Protein 3O12 (pdb70)

Secondary structure (DSSP, 8-state):
--GGG-EEES--SEEEEETTEEEEEPPSS--EEESTTT--EEE-S-EEEEE--SSEEEEEEEEE---STT-EEE--EEETTEEEEEEEE-BTTB--EEEEEESEEEEEE----S-TTSEEEEEEEETTEEEEEEESSSS---EEEEEE----S--EE---B-SSS---EEEEEEEEEEPPP-

Organism: Saccharomyces cerevisiae (strain ATCC 204508 / S288c) (NCBI:txid559292)

Sequence (182 aa):
TELSQQGTWLNKPKKSSVFQEAGKVVTLEETDEKTDFWRETFYGFTRDSGHFLGVETGSAFTAQVRVQGSYESLYDQAGIVRIDDGHWLKAGIEISDGHALSSVLTNGKSDWSSTAVYGGNARDFWLRVVTVEKGVLRIQVSSDKKTWPLVRLLAPFPTSDHYLVGPACTPERRGGLKKVTFSEWSSLTAPLG

Radius of gyration: 14.85 Å; Cα contacts (8 Å, |Δi|>4): 527; chains: 1; bounding box: 39×35×43 Å

Structure (mmCIF, N/CA/C/O backbone):
data_3O12
#
_entry.id   3O12
#
_cell.length_a   112.665
_cell.length_b   112.665
_cell.length_c   92.710
_cell.angle_alpha   90.00
_cell.angle_beta   90.00
_cell.angle_gamma   120.00
#
_symmetry.space_group_name_H-M   'H 3 2'
#
loop_
_entity.id
_entity.type
_entity.pdbx_description
1 polymer 'Uncharacterized protein YJL217W'
2 non-polymer 'SULFATE ION'
3 non-polymer 1,2-ETHANEDIOL
4 water water
#
loop_
_atom_site.group_PDB
_atom_site.id
_atom_site.type_symbol
_atom_site.label_atom_id
_atom_site.label_alt_id
_atom_site.label_comp_id
_atom_site.label_asym_id
_atom_site.label_entity_id
_atom_site.label_seq_id
_atom_site.pdbx_PDB_ins_code
_atom_site.Cartn_x
_atom_site.Cartn_y
_atom_site.Cartn_z
_atom_site.occupancy
_atom_site.B_iso_or_equiv
_atom_site.auth_seq_id
_atom_site.auth_comp_id
_atom_site.auth_asym_id
_atom_site.auth_atom_id
_atom_site.pdbx_PDB_model_num
ATOM 1 N N . THR A 1 28 ? 2.153 6.127 8.439 1.00 42.63 7 THR A N 1
ATOM 2 C CA . THR A 1 28 ? 1.966 5.534 9.760 1.00 38.17 7 THR A CA 1
ATOM 3 C C . THR A 1 28 ? 1.563 6.613 10.762 1.00 26.48 7 THR A C 1
ATOM 4 O O . THR A 1 28 ? 2.309 7.567 10.997 1.00 23.43 7 THR A O 1
ATOM 8 N N . GLU A 1 29 ? 0.383 6.453 11.351 1.00 21.36 8 GLU A N 1
ATOM 9 C CA . GLU A 1 29 ? -0.224 7.498 12.169 1.00 21.42 8 GLU A CA 1
ATOM 10 C C . GLU A 1 29 ? 0.405 7.612 13.541 1.00 14.79 8 GLU A C 1
ATOM 11 O O . GLU A 1 29 ? 1.046 6.690 14.047 1.00 19.49 8 GLU A O 1
ATOM 17 N N . LEU A 1 30 ? 0.214 8.771 14.155 1.00 18.70 9 LEU A N 1
ATOM 18 C CA . LEU A 1 30 ? 0.850 9.061 15.422 1.00 16.10 9 LEU A CA 1
ATOM 19 C C . LEU A 1 30 ? 0.493 8.051 16.515 1.00 17.42 9 LEU A C 1
ATOM 20 O O . LEU A 1 30 ? 1.330 7.681 17.332 1.00 17.88 9 LEU A O 1
ATOM 25 N N . SER A 1 31 ? -0.754 7.584 16.521 1.00 16.24 10 SER A N 1
ATOM 26 C CA . SER A 1 31 ? -1.223 6.643 17.539 1.00 17.30 10 SER A CA 1
ATOM 27 C C . SER A 1 31 ? -0.605 5.247 17.401 1.00 16.25 10 SER A C 1
ATOM 28 O O . SER A 1 31 ? -0.824 4.381 18.247 1.00 22.06 10 SER A O 1
ATOM 31 N N . GLN A 1 32 ? 0.172 5.046 16.338 1.00 18.39 11 GLN A N 1
ATOM 32 C CA A GLN A 1 32 ? 0.843 3.767 16.151 0.59 21.29 11 GLN A CA 1
ATOM 33 C CA B GLN A 1 32 ? 0.873 3.789 16.094 0.41 21.05 11 GLN A CA 1
ATOM 34 C C . GLN A 1 32 ? 2.248 3.779 16.756 1.00 19.61 11 GLN A C 1
ATOM 35 O O . GLN A 1 32 ? 3.004 2.808 16.633 1.00 20.43 11 GLN A O 1
ATOM 46 N N . GLY A 1 33 ? 2.584 4.869 17.436 1.00 17.02 12 GLY A N 1
ATOM 47 C CA . GLY A 1 33 ? 3.852 4.961 18.131 1.00 17.43 12 GLY A CA 1
ATOM 48 C C . GLY A 1 33 ? 3.801 4.235 19.462 1.00 17.67 12 GLY A C 1
ATOM 49 O O . GLY A 1 33 ? 2.722 3.878 19.963 1.00 19.54 12 GLY A O 1
ATOM 50 N N . THR A 1 34 ? 4.980 4.001 20.025 1.00 14.67 13 THR A N 1
ATOM 51 C CA . THR A 1 34 ? 5.149 3.377 21.330 1.00 15.58 13 THR A CA 1
ATOM 52 C C . THR A 1 34 ? 5.916 4.353 22.218 1.00 14.53 13 THR A C 1
ATOM 53 O O . THR A 1 34 ? 6.880 4.982 21.768 1.00 15.01 13 THR A O 1
ATOM 57 N N . TRP A 1 35 ? 5.489 4.490 23.469 1.00 15.25 14 TRP A N 1
ATOM 58 C CA . TRP A 1 35 ? 6.193 5.374 24.399 1.00 15.38 14 TRP A CA 1
ATOM 59 C C . TRP A 1 35 ? 7.505 4.835 24.943 1.00 15.39 14 TRP A C 1
ATOM 60 O O . TRP A 1 35 ? 7.640 3.642 25.270 1.00 17.55 14 TRP A O 1
ATOM 71 N N . LEU A 1 36 ? 8.473 5.748 25.029 1.00 14.14 15 LEU A N 1
ATOM 72 C CA . LEU A 1 36 ? 9.606 5.636 25.926 1.00 13.62 15 LEU A CA 1
ATOM 73 C C . LEU A 1 36 ? 9.337 6.644 27.040 1.00 12.94 15 LEU A C 1
ATOM 74 O O . LEU A 1 36 ? 9.181 7.844 26.775 1.00 14.94 15 LEU A O 1
ATOM 79 N N . ASN A 1 37 ? 9.254 6.159 28.277 1.00 14.48 16 ASN A N 1
ATOM 80 C CA . ASN A 1 37 ? 8.946 7.014 29.420 1.00 14.17 16 ASN A CA 1
ATOM 81 C C . ASN A 1 37 ? 7.607 7.744 29.256 1.00 17.26 16 ASN A C 1
ATOM 82 O O . ASN A 1 37 ? 7.561 8.968 29.221 1.00 16.39 16 ASN A O 1
ATOM 87 N N . LYS A 1 38 ? 6.509 7.005 29.153 1.00 15.66 17 LYS A N 1
ATOM 88 C CA . LYS A 1 38 ? 5.204 7.638 29.022 1.00 14.73 17 LYS A CA 1
ATOM 89 C C . LYS A 1 38 ? 4.960 8.583 30.202 1.00 16.18 17 LYS A C 1
ATOM 90 O O . LYS A 1 38 ? 5.157 8.195 31.350 1.00 17.48 17 LYS A O 1
ATOM 96 N N . PRO A 1 39 ? 4.538 9.830 29.919 1.00 15.17 18 PRO A N 1
ATOM 97 C CA . PRO A 1 39 ? 4.206 10.770 30.997 1.00 18.71 18 PRO A CA 1
ATOM 98 C C . PRO A 1 39 ? 3.025 10.286 31.832 1.00 16.78 18 PRO A C 1
ATOM 99 O O . PRO A 1 39 ? 2.163 9.551 31.341 1.00 20.33 18 PRO A O 1
ATOM 103 N N A LYS A 1 40 ? 2.979 10.719 33.087 0.44 17.84 19 LYS A N 1
ATOM 104 N N B LYS A 1 40 ? 2.992 10.707 33.091 0.56 17.81 19 LYS A N 1
ATOM 105 C CA A LYS A 1 40 ? 1.849 10.417 33.959 0.44 18.80 19 LYS A CA 1
ATOM 106 C CA B LYS A 1 40 ? 1.880 10.383 33.976 0.56 17.90 19 LYS A CA 1
ATOM 107 C C A LYS A 1 40 ? 0.563 11.003 33.383 0.44 21.97 19 LYS A C 1
ATOM 108 C C B LYS A 1 40 ? 0.587 10.996 33.447 0.56 21.58 19 LYS A C 1
ATOM 109 O O A LYS A 1 40 ? -0.494 10.378 33.438 0.44 23.06 19 LYS A O 1
ATOM 110 O O B LYS A 1 40 ? -0.490 10.424 33.605 0.56 23.08 19 LYS A O 1
ATOM 121 N N A SER A 1 41 ? 0.661 12.207 32.829 0.44 21.99 20 SER A N 1
ATOM 122 N N B SER A 1 41 ? 0.697 12.161 32.817 0.56 22.19 20 SER A N 1
ATOM 123 C CA A SER A 1 41 ? -0.502 12.888 32.270 0.44 23.30 20 SER A CA 1
ATOM 124 C CA B SER A 1 41 ? -0.469 12.843 32.267 0.56 22.81 20 SER A CA 1
ATOM 125 C C A SER A 1 41 ? -0.385 13.045 30.761 0.44 21.52 20 SER A C 1
ATOM 126 C C B SER A 1 41 ? -0.353 13.008 30.760 0.56 21.50 20 SER A C 1
ATOM 127 O O A SER A 1 41 ? 0.420 13.838 30.269 0.44 21.73 20 SER A O 1
ATOM 128 O O B SER A 1 41 ? 0.480 13.774 30.269 0.56 21.65 20 SER A O 1
ATOM 133 N N . VAL A 1 42 ? -1.193 12.282 30.033 1.00 20.50 21 VAL A N 1
ATOM 134 C CA . VAL A 1 42 ? -1.246 12.386 28.585 1.00 17.86 21 VAL A CA 1
ATOM 135 C C . VAL A 1 42 ? -2.622 11.977 28.084 1.00 17.94 21 VAL A C 1
ATOM 136 O O . VAL A 1 42 ? -3.237 11.037 28.604 1.00 23.27 21 VAL A O 1
ATOM 140 N N . PHE A 1 43 ? -3.131 12.708 27.099 1.00 18.07 22 PHE A N 1
ATOM 141 C CA . PHE A 1 43 ? -4.354 12.264 26.443 1.00 19.51 22 PHE A CA 1
ATOM 142 C C . PHE A 1 43 ? -4.296 12.413 24.931 1.00 18.93 22 PHE A C 1
ATOM 143 O O . PHE A 1 43 ? -3.509 13.202 24.384 1.00 18.98 22 PHE A O 1
ATOM 151 N N . GLN A 1 44 ? -5.127 11.618 24.270 1.00 19.79 23 GLN A N 1
ATOM 152 C CA . GLN A 1 44 ? -5.168 11.541 22.821 1.00 18.39 23 GLN A CA 1
ATOM 153 C C . GLN A 1 44 ? -6.439 12.213 22.314 1.00 17.42 23 GLN A C 1
ATOM 154 O O . GLN A 1 44 ? -7.502 12.166 22.968 1.00 20.04 23 GLN A O 1
ATOM 160 N N . GLU A 1 45 ? -6.318 12.857 21.161 1.00 17.76 24 GLU A N 1
ATOM 161 C CA . GLU A 1 45 ? -7.478 13.238 20.354 1.00 16.47 24 GLU A CA 1
ATOM 162 C C . GLU A 1 45 ? -7.139 12.706 18.969 1.00 16.08 24 GLU A C 1
ATOM 163 O O . GLU A 1 45 ? -6.006 12.250 18.747 1.00 15.84 24 GLU A O 1
ATOM 169 N N . ALA A 1 46 ? -8.084 12.722 18.032 1.00 14.95 25 ALA A N 1
ATOM 170 C CA . ALA A 1 46 ? -7.758 12.202 16.701 1.00 14.75 25 ALA A CA 1
ATOM 171 C C . ALA A 1 46 ? -6.608 12.997 16.074 1.00 16.60 25 ALA A C 1
ATOM 172 O O . ALA A 1 46 ? -6.730 14.196 15.826 1.00 17.42 25 ALA A O 1
ATOM 174 N N . GLY A 1 47 ? -5.489 12.325 15.834 1.00 14.51 26 GLY A N 1
ATOM 175 C CA . GLY A 1 47 ? -4.353 12.976 15.204 1.00 15.89 26 GLY A CA 1
ATOM 176 C C . GLY A 1 47 ? -3.507 13.829 16.129 1.00 17.88 26 GLY A C 1
ATOM 177 O O . GLY A 1 47 ? -2.589 14.501 15.669 1.00 17.33 26 GLY A O 1
ATOM 178 N N . LYS A 1 48 ? -3.788 13.798 17.426 1.00 14.52 27 LYS A N 1
ATOM 179 C CA . LYS A 1 48 ? -3.102 14.672 18.371 1.00 15.18 27 LYS A CA 1
ATOM 180 C C . LYS A 1 48 ? -2.750 13.984 19.675 1.00 16.68 27 LYS A C 1
ATOM 181 O O . LYS A 1 48 ? -3.414 13.040 20.107 1.00 18.30 27 LYS A O 1
ATOM 187 N N . VAL A 1 49 ? -1.684 14.472 20.298 1.00 14.91 28 VAL A N 1
ATOM 188 C CA A VAL A 1 49 ? -1.267 14.009 21.611 0.62 13.84 28 VAL A CA 1
ATOM 189 C CA B VAL A 1 49 ? -1.341 14.019 21.628 0.38 13.38 28 VAL A CA 1
ATOM 190 C C . VAL A 1 49 ? -0.986 15.224 22.484 1.00 14.97 28 VAL A C 1
ATOM 191 O O . VAL A 1 49 ? -0.239 16.114 22.073 1.00 16.49 28 VAL A O 1
ATOM 198 N N . THR A 1 50 ? -1.578 15.272 23.669 1.00 14.72 29 THR A N 1
ATOM 199 C CA . THR A 1 50 ? -1.333 16.359 24.600 1.00 17.54 29 THR A CA 1
ATOM 200 C C . THR A 1 50 ? -0.788 15.788 25.896 1.00 21.03 29 THR A C 1
ATOM 201 O O . THR A 1 50 ? -1.396 14.902 26.498 1.00 22.25 29 THR A O 1
ATOM 205 N N . LEU A 1 51 ? 0.370 16.277 26.320 1.00 17.56 30 LEU A N 1
ATOM 206 C CA . LEU A 1 51 ? 0.998 15.743 27.517 1.00 18.21 30 LEU A CA 1
ATOM 207 C C . LEU A 1 51 ? 1.415 16.847 28.475 1.00 19.27 30 LEU A C 1
ATOM 208 O O . LEU A 1 51 ? 1.514 18.014 28.096 1.00 18.50 30 LEU A O 1
ATOM 213 N N . GLU A 1 52 ? 1.616 16.459 29.728 1.00 18.28 31 GLU A N 1
ATOM 214 C CA A GLU A 1 52 ? 2.295 17.295 30.711 0.54 16.85 31 GLU A CA 1
ATOM 215 C CA B GLU A 1 52 ? 2.308 17.303 30.687 0.46 16.68 31 GLU A CA 1
ATOM 216 C C . GLU A 1 52 ? 3.538 16.529 31.135 1.00 17.41 31 GLU A C 1
ATOM 217 O O . GLU A 1 52 ? 3.445 15.350 31.471 1.00 18.16 31 GLU A O 1
ATOM 228 N N . THR A 1 53 ? 4.701 17.181 31.106 1.00 16.77 32 THR A N 1
ATOM 229 C CA . THR A 1 53 ? 5.943 16.481 31.435 1.00 17.52 32 THR A CA 1
ATOM 230 C C . THR A 1 53 ? 6.067 16.134 32.915 1.00 17.01 32 THR A C 1
ATOM 231 O O . THR A 1 53 ? 5.509 16.814 33.783 1.00 19.79 32 THR A O 1
ATOM 235 N N . ASP A 1 54 ? 6.804 15.060 33.185 1.00 17.35 33 ASP A N 1
ATOM 236 C CA . ASP A 1 54 ? 7.170 14.691 34.550 1.00 18.71 33 ASP A CA 1
ATOM 237 C C . ASP A 1 54 ? 8.476 15.383 34.943 1.00 19.70 33 ASP A C 1
ATOM 238 O O . ASP A 1 54 ? 9.242 15.811 34.083 1.00 20.11 33 ASP A O 1
ATOM 243 N N . GLU A 1 55 ? 8.721 15.516 36.243 1.00 20.62 34 GLU A N 1
ATOM 244 C CA . GLU A 1 55 ? 9.951 16.141 36.711 1.00 21.72 34 GLU A CA 1
ATOM 245 C C . GLU A 1 55 ? 11.168 15.292 36.377 1.00 23.60 34 GLU A C 1
ATOM 246 O O . GLU A 1 55 ? 11.068 14.075 36.197 1.00 24.02 34 GLU A O 1
ATOM 252 N N . LYS A 1 56 ? 12.321 15.947 36.306 1.00 20.52 35 LYS A N 1
ATOM 253 C CA . LYS A 1 56 ? 13.599 15.260 36.142 1.00 28.01 35 LYS A CA 1
ATOM 254 C C . LYS A 1 56 ? 13.618 14.353 34.918 1.00 24.17 35 LYS A C 1
ATOM 255 O O . LYS A 1 56 ? 14.006 13.182 34.992 1.00 26.04 35 LYS A O 1
ATOM 261 N N . THR A 1 57 ? 13.188 14.905 33.787 1.00 19.29 36 THR A N 1
ATOM 262 C CA . THR A 1 57 ? 13.217 14.183 32.521 1.00 17.70 36 THR A CA 1
ATOM 263 C C . THR A 1 57 ? 14.173 14.881 31.549 1.00 18.78 36 THR A C 1
ATOM 264 O O . THR A 1 57 ? 14.136 16.103 31.400 1.00 17.66 36 THR A O 1
ATOM 268 N N . ASP A 1 58 ? 15.052 14.108 30.917 1.00 14.02 37 ASP A N 1
ATOM 269 C CA . ASP A 1 58 ? 16.082 14.693 30.052 1.00 16.90 37 ASP A CA 1
ATOM 270 C C . ASP A 1 58 ? 16.678 13.637 29.117 1.00 14.92 37 ASP A C 1
ATOM 271 O O . ASP A 1 58 ? 16.555 12.434 29.357 1.00 15.32 37 ASP A O 1
ATOM 276 N N . PHE A 1 59 ? 17.339 14.101 28.058 1.00 14.30 38 PHE A N 1
ATOM 277 C CA . PHE A 1 59 ? 18.107 13.236 27.171 1.00 13.27 38 PHE A CA 1
ATOM 278 C C . PHE A 1 59 ? 19.468 13.882 26.980 1.00 14.12 38 PHE A C 1
ATOM 279 O O . PHE A 1 59 ? 19.555 14.997 26.464 1.00 14.11 38 PHE A O 1
ATOM 287 N N . TRP A 1 60 ? 20.523 13.184 27.383 1.00 12.16 39 TRP A N 1
ATOM 288 C CA . TRP A 1 60 ? 21.885 13.695 27.236 1.00 13.30 39 TRP A CA 1
ATOM 289 C C . TRP A 1 60 ? 22.850 12.540 27.410 1.00 14.12 39 TRP A C 1
ATOM 290 O O . TRP A 1 60 ? 22.608 11.666 28.230 1.00 15.49 39 TRP A O 1
ATOM 301 N N . ARG A 1 61 ? 23.947 12.536 26.655 1.00 13.72 40 ARG A N 1
ATOM 302 C CA . ARG A 1 61 ? 24.980 11.523 26.858 1.00 14.95 40 ARG A CA 1
ATOM 303 C C . ARG A 1 61 ? 26.372 12.129 26.991 1.00 13.96 40 ARG A C 1
ATOM 304 O O . ARG A 1 61 ? 26.987 12.527 25.999 1.00 14.37 40 ARG A O 1
ATOM 312 N N . GLU A 1 62 ? 26.830 12.205 28.244 1.00 15.33 41 GLU A N 1
ATOM 313 C CA . GLU A 1 62 ? 28.242 12.374 28.616 1.00 18.64 41 GLU A CA 1
ATOM 314 C C . GLU A 1 62 ? 28.882 13.745 28.417 1.00 15.94 41 GLU A C 1
ATOM 315 O O . GLU A 1 62 ? 29.462 14.303 29.350 1.00 18.85 41 GLU A O 1
ATOM 321 N N . THR A 1 63 ? 28.812 14.277 27.204 1.00 13.90 42 THR A N 1
ATOM 322 C CA . THR A 1 63 ? 29.620 15.441 26.848 1.00 14.69 42 THR A CA 1
ATOM 323 C C . THR A 1 63 ? 29.588 16.566 27.873 1.00 15.91 4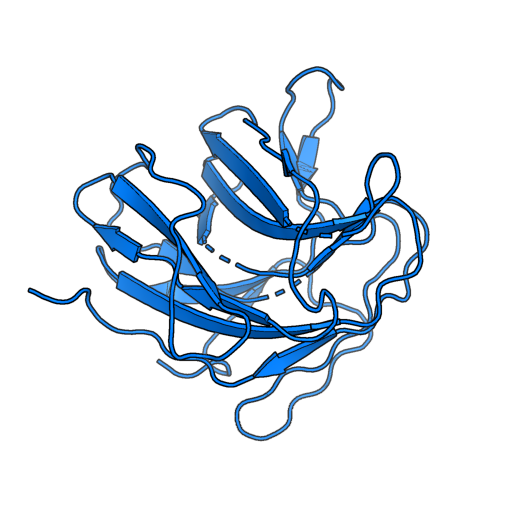2 THR A C 1
ATOM 324 O O . THR A 1 63 ? 28.518 17.090 28.193 1.00 15.45 42 THR A O 1
ATOM 328 N N . PHE A 1 64 ? 30.778 16.927 28.361 1.00 15.29 43 PHE A N 1
ATOM 329 C CA . PHE A 1 64 ? 31.008 18.088 29.234 1.00 16.81 43 PHE A CA 1
ATOM 330 C C . PHE A 1 64 ? 30.473 17.910 30.657 1.00 16.13 43 PHE A C 1
ATOM 331 O O . PHE A 1 64 ? 31.233 18.000 31.627 1.00 19.40 43 PHE A O 1
ATOM 339 N N . TYR A 1 65 ? 29.176 17.629 30.775 1.00 16.67 44 TYR A N 1
ATOM 340 C CA . TYR A 1 65 ? 28.534 17.546 32.086 1.00 17.29 44 TYR A CA 1
ATOM 341 C C . TYR A 1 65 ? 28.830 16.246 32.831 1.00 17.94 44 TYR A C 1
ATOM 342 O O . TYR A 1 65 ? 28.689 16.181 34.055 1.00 21.20 44 TYR A O 1
ATOM 351 N N . GLY A 1 66 ? 29.226 15.209 32.100 1.00 18.38 45 GLY A N 1
ATOM 352 C CA . GLY A 1 66 ? 29.667 13.982 32.736 1.00 19.45 45 GLY A CA 1
ATOM 353 C C . GLY A 1 66 ? 28.548 13.137 33.319 1.00 22.44 45 GLY A C 1
ATOM 354 O O . GLY A 1 66 ? 28.770 12.339 34.231 1.00 26.56 45 GLY A O 1
ATOM 355 N N . PHE A 1 67 ? 27.336 13.326 32.820 1.00 18.04 46 PHE A N 1
ATOM 356 C CA . PHE A 1 67 ? 26.249 12.434 33.181 1.00 20.90 46 PHE A CA 1
ATOM 357 C C . PHE A 1 67 ? 25.511 11.988 31.936 1.00 18.63 46 PHE A C 1
ATOM 358 O O . PHE A 1 67 ? 25.679 12.556 30.853 1.00 16.97 46 PHE A O 1
ATOM 366 N N . THR A 1 68 ? 24.710 10.942 32.096 1.00 18.30 47 THR A N 1
ATOM 367 C CA . THR A 1 68 ? 23.862 10.471 31.022 1.00 16.95 47 THR A CA 1
ATOM 368 C C . THR A 1 68 ? 22.437 10.451 31.528 1.00 15.86 47 THR A C 1
ATOM 369 O O . THR A 1 68 ? 22.181 10.083 32.679 1.00 20.27 47 THR A O 1
ATOM 373 N N . ARG A 1 69 ? 21.514 10.862 30.666 1.00 15.69 48 ARG A N 1
ATOM 374 C CA . ARG A 1 69 ? 20.087 10.857 30.982 1.00 16.51 48 ARG A CA 1
ATOM 375 C C . ARG A 1 69 ? 19.331 10.282 29.803 1.00 14.46 48 ARG A C 1
ATOM 376 O O . ARG A 1 69 ? 19.564 10.675 28.656 1.00 14.67 48 ARG A O 1
ATOM 384 N N . ASP A 1 70 ? 18.423 9.349 30.088 1.00 15.27 49 ASP A N 1
ATOM 385 C CA . ASP A 1 70 ? 17.577 8.752 29.052 1.00 13.28 49 ASP A CA 1
ATOM 386 C C . ASP A 1 70 ? 16.142 8.678 29.551 1.00 15.95 49 ASP A C 1
ATOM 387 O O . ASP A 1 70 ? 15.423 7.716 29.267 1.00 15.45 49 ASP A O 1
ATOM 392 N N . SER A 1 71 ? 15.738 9.706 30.290 1.00 14.80 50 SER A N 1
ATOM 393 C CA . SER A 1 71 ? 14.453 9.747 31.002 1.00 14.17 50 SER A CA 1
ATOM 394 C C . SER A 1 71 ? 13.393 10.628 30.336 1.00 14.11 50 SER A C 1
ATOM 395 O O . SER A 1 71 ? 12.269 10.753 30.836 1.00 15.04 50 SER A O 1
ATOM 398 N N . GLY A 1 72 ? 13.745 11.264 29.221 1.00 14.34 51 GLY A N 1
ATOM 399 C CA . GLY A 1 72 ? 12.810 12.142 28.542 1.00 12.88 51 GLY A CA 1
ATOM 400 C C . GLY A 1 72 ? 11.622 11.416 27.946 1.00 14.43 51 GLY A C 1
ATOM 401 O O . GLY A 1 72 ? 11.660 10.200 27.738 1.00 14.77 51 GLY A O 1
ATOM 402 N N . HIS A 1 73 ? 10.562 12.160 27.663 1.00 13.75 52 HIS A N 1
ATOM 403 C CA . HIS A 1 73 ? 9.368 11.563 27.073 1.00 12.85 52 HIS A CA 1
ATOM 404 C C . HIS A 1 73 ? 9.506 11.484 25.565 1.00 13.89 52 HIS A C 1
ATOM 405 O O . HIS A 1 73 ? 9.845 12.470 24.919 1.00 14.67 52 HIS A O 1
ATOM 412 N N . PHE A 1 74 ? 9.227 10.316 24.990 1.00 12.79 53 PHE A N 1
ATOM 413 C CA . PHE A 1 74 ? 9.387 10.130 23.548 1.00 12.74 53 PHE A CA 1
ATOM 414 C C . PHE A 1 74 ? 8.306 9.189 23.048 1.00 12.09 53 PHE A C 1
ATOM 415 O O . PHE A 1 74 ? 8.173 8.065 23.543 1.00 13.89 53 PHE A O 1
ATOM 423 N N . LEU A 1 75 ? 7.507 9.652 22.089 1.00 11.49 54 LEU A N 1
ATOM 424 C CA . LEU A 1 75 ? 6.527 8.778 21.446 1.00 12.21 54 LEU A CA 1
ATOM 425 C C . LEU A 1 75 ? 7.087 8.426 20.073 1.00 12.80 54 LEU A C 1
ATOM 426 O O . LEU A 1 75 ? 7.067 9.236 19.151 1.00 15.20 54 LEU A O 1
ATOM 431 N N . GLY A 1 76 ? 7.600 7.208 19.946 1.00 12.68 55 GLY A N 1
ATOM 432 C CA . GLY A 1 76 ? 8.310 6.817 18.741 1.00 11.72 55 GLY A CA 1
ATOM 433 C C . GLY A 1 76 ? 7.510 5.949 17.782 1.00 11.21 55 GLY A C 1
ATOM 434 O O . GLY A 1 76 ? 6.988 4.896 18.155 1.00 13.90 55 GLY A O 1
ATOM 435 N N . VAL A 1 77 ? 7.447 6.389 16.531 1.00 12.35 56 VAL A N 1
ATOM 436 C CA . VAL A 1 77 ? 6.806 5.645 15.462 1.00 13.25 56 VAL A CA 1
ATOM 437 C C . VAL A 1 77 ? 7.905 4.949 14.670 1.00 12.54 56 VAL A C 1
ATOM 438 O O . VAL A 1 77 ? 8.903 5.582 14.281 1.00 11.94 56 VAL A O 1
ATOM 442 N N . GLU A 1 78 ? 7.753 3.652 14.437 1.00 12.25 57 GLU A N 1
ATOM 443 C CA . GLU A 1 78 ? 8.800 2.886 13.780 1.00 11.85 57 GLU A CA 1
ATOM 444 C C . GLU A 1 78 ? 8.754 3.049 12.264 1.00 15.09 57 GLU A C 1
ATOM 445 O O . GLU A 1 78 ? 7.680 3.017 11.642 1.00 17.15 57 GLU A O 1
ATOM 451 N N . THR A 1 79 ? 9.935 3.237 11.679 1.00 14.39 58 THR A N 1
ATOM 452 C CA . THR A 1 79 ? 10.097 3.499 10.253 1.00 14.86 58 THR A CA 1
ATOM 453 C C . THR A 1 79 ? 10.874 2.378 9.603 1.00 17.34 58 THR A C 1
ATOM 454 O O . THR A 1 79 ? 11.370 1.482 10.283 1.00 17.68 58 THR A O 1
ATOM 458 N N . GLY A 1 80 ? 11.001 2.453 8.279 1.00 14.85 59 GLY A N 1
ATOM 459 C CA . GLY A 1 80 ? 11.956 1.642 7.550 1.00 17.38 59 GLY A CA 1
ATOM 460 C C . GLY A 1 80 ? 13.332 2.296 7.519 1.00 17.16 59 GLY A C 1
ATOM 461 O O . GLY A 1 80 ? 13.688 3.070 8.413 1.00 17.21 59 GLY A O 1
ATOM 462 N N . SER A 1 81 ? 14.105 2.012 6.475 1.00 17.38 60 SER A N 1
ATOM 463 C CA . SER A 1 81 ? 15.517 2.405 6.466 1.00 15.33 60 SER A CA 1
ATOM 464 C C . SER A 1 81 ? 15.769 3.840 6.035 1.00 17.28 60 SER A C 1
ATOM 465 O O . SER A 1 81 ? 16.912 4.319 6.089 1.00 16.61 60 SER A O 1
ATOM 468 N N . ALA A 1 82 ? 14.716 4.514 5.598 1.00 15.03 61 ALA A N 1
ATOM 469 C CA . ALA A 1 82 ? 14.775 5.922 5.222 1.00 16.01 61 ALA A CA 1
ATOM 470 C C . ALA A 1 82 ? 13.388 6.510 5.399 1.00 14.47 61 ALA A C 1
ATOM 471 O O . ALA A 1 82 ? 12.381 5.818 5.198 1.00 15.63 61 ALA A O 1
ATOM 473 N N . PHE A 1 83 ? 13.313 7.782 5.772 1.00 12.93 62 PHE A N 1
ATOM 474 C CA . PHE A 1 83 ? 12.016 8.399 6.009 1.00 12.76 62 PHE A CA 1
ATOM 475 C C . PHE A 1 83 ? 12.090 9.916 6.017 1.00 12.35 62 PHE A C 1
ATOM 476 O O . PHE A 1 83 ? 13.164 10.484 6.188 1.00 12.58 62 PHE A O 1
ATOM 484 N N . THR A 1 84 ? 10.931 10.550 5.842 1.00 11.34 63 THR A N 1
ATOM 485 C CA . THR A 1 84 ? 10.720 11.950 6.181 1.00 12.18 63 THR A CA 1
ATOM 486 C C . THR A 1 84 ? 9.530 12.022 7.137 1.00 12.41 63 THR A C 1
ATOM 487 O O . THR A 1 84 ? 8.475 11.415 6.887 1.00 13.52 63 THR A O 1
ATOM 491 N N . ALA A 1 85 ? 9.706 12.731 8.243 1.00 12.23 64 ALA A N 1
ATOM 492 C CA . ALA A 1 85 ? 8.679 12.890 9.259 1.00 12.18 64 ALA A CA 1
ATOM 493 C C . ALA A 1 85 ? 8.443 14.364 9.506 1.00 11.69 64 ALA A C 1
ATOM 494 O O . ALA A 1 85 ? 9.373 15.182 9.417 1.00 13.22 64 ALA A O 1
ATOM 496 N N . GLN A 1 86 ? 7.209 14.720 9.832 1.00 12.18 65 GLN A N 1
ATOM 497 C CA . GLN A 1 86 ? 6.877 16.112 10.098 1.00 12.36 65 GLN A CA 1
ATOM 498 C C . GLN A 1 86 ? 5.855 16.173 11.232 1.00 10.19 65 GLN A C 1
ATOM 499 O O . GLN A 1 86 ? 5.016 15.271 11.366 1.00 11.88 65 GLN A O 1
ATOM 505 N N . VAL A 1 87 ? 5.910 17.221 12.050 1.00 11.90 66 VAL A N 1
ATOM 506 C CA . VAL A 1 87 ? 4.988 17.371 13.176 1.00 11.28 66 VAL A CA 1
ATOM 507 C C . VAL A 1 87 ? 4.857 18.833 13.574 1.00 13.16 66 VAL A C 1
ATOM 508 O O . VAL A 1 87 ? 5.791 19.626 13.388 1.00 12.45 66 VAL A O 1
ATOM 512 N N . ARG A 1 88 ? 3.692 19.188 14.099 1.00 11.98 67 ARG A N 1
ATOM 513 C CA . ARG A 1 88 ? 3.449 20.508 14.666 1.00 11.36 67 ARG A CA 1
ATOM 514 C C . ARG A 1 88 ? 3.575 20.412 16.182 1.00 12.91 67 ARG A C 1
ATOM 515 O O . ARG A 1 88 ? 3.087 19.456 16.800 1.00 14.06 67 ARG A O 1
ATOM 523 N N . VAL A 1 89 ? 4.221 21.407 16.777 1.00 13.56 68 VAL A N 1
ATOM 524 C CA . VAL A 1 89 ? 4.548 21.397 18.204 1.00 14.56 68 VAL A CA 1
ATOM 525 C C . VAL A 1 89 ? 4.016 22.672 18.832 1.00 16.17 68 VAL A C 1
ATOM 526 O O . VAL A 1 89 ? 4.401 23.772 18.437 1.00 16.24 68 VAL A O 1
ATOM 530 N N . GLN A 1 90 ? 3.114 22.521 19.795 1.00 17.06 69 GLN A N 1
ATOM 531 C CA . GLN A 1 90 ? 2.536 23.661 20.495 1.00 17.89 69 GLN A CA 1
ATOM 532 C C . GLN A 1 90 ? 2.759 23.507 21.993 1.00 19.85 69 GLN A C 1
ATOM 533 O O . GLN A 1 90 ? 1.989 22.848 22.683 1.00 20.60 69 GLN A O 1
ATOM 539 N N . GLY A 1 91 ? 3.820 24.123 22.488 1.00 21.74 70 GLY A N 1
ATOM 540 C CA . GLY A 1 91 ? 4.198 23.983 23.880 1.00 21.12 70 GLY A CA 1
ATOM 541 C C . GLY A 1 91 ? 4.022 25.266 24.658 1.00 27.80 70 GLY A C 1
ATOM 542 O O . GLY A 1 91 ? 4.007 26.360 24.089 1.00 29.57 70 GLY A O 1
ATOM 543 N N . SER A 1 92 ? 3.885 25.121 25.971 1.00 29.53 71 SER A N 1
ATOM 544 C CA . SER A 1 92 ? 3.751 26.257 26.871 1.00 34.80 71 SER A CA 1
ATOM 545 C C . SER A 1 92 ? 5.008 26.420 27.725 1.00 32.70 71 SER A C 1
ATOM 546 O O . SER A 1 92 ? 4.991 26.139 28.923 1.00 42.70 71 SER A O 1
ATOM 549 N N . TYR A 1 93 ? 6.096 26.879 27.113 1.00 29.80 72 TYR A N 1
ATOM 550 C CA . TYR A 1 93 ? 7.388 26.936 27.796 1.00 30.39 72 TYR A CA 1
ATOM 551 C C . TYR A 1 93 ? 7.415 28.049 28.834 1.00 39.67 72 TYR A C 1
ATOM 552 O O . TYR A 1 93 ? 6.888 29.134 28.594 1.00 43.14 72 TYR A O 1
ATOM 561 N N . GLU A 1 94 ? 8.037 27.775 29.979 1.00 43.66 73 GLU A N 1
ATOM 562 C CA . GLU A 1 94 ? 8.040 28.727 31.089 1.00 42.80 73 GLU A CA 1
ATOM 563 C C . GLU A 1 94 ? 9.277 28.664 31.990 1.00 51.85 73 GLU A C 1
ATOM 564 O O . GLU A 1 94 ? 9.472 29.549 32.823 1.00 55.27 73 GLU A O 1
ATOM 570 N N . SER A 1 95 ? 10.111 27.638 31.832 1.00 47.80 74 SER A N 1
ATOM 571 C CA . SER A 1 95 ? 11.250 27.459 32.735 1.00 44.04 74 SER A CA 1
ATOM 572 C C . SER A 1 95 ? 12.534 27.001 32.050 1.00 46.22 74 SER A C 1
ATOM 573 O O . SER A 1 95 ? 12.502 26.347 31.003 1.00 36.44 74 SER A O 1
ATOM 576 N N . LEU A 1 96 ? 13.663 27.335 32.669 1.00 38.70 75 LEU A N 1
ATOM 577 C CA . LEU A 1 96 ? 14.973 26.906 32.200 1.00 36.13 75 LEU A CA 1
ATOM 578 C C . LEU A 1 96 ? 15.009 25.405 31.886 1.00 40.92 75 LEU A C 1
ATOM 579 O O . LEU A 1 96 ? 14.634 24.573 32.713 1.00 42.78 75 LEU A O 1
ATOM 584 N N . TYR A 1 97 ? 15.463 25.083 30.679 1.00 39.90 76 TYR A N 1
ATOM 585 C CA . TYR A 1 97 ? 15.642 23.703 30.221 1.00 37.07 76 TYR A CA 1
ATOM 586 C C . TYR A 1 97 ? 14.373 23.024 29.703 1.00 34.49 76 TYR A C 1
ATOM 587 O O . TYR A 1 97 ? 14.447 21.891 29.237 1.00 26.50 76 TYR A O 1
ATOM 596 N N . ASP A 1 98 ? 13.224 23.697 29.790 1.00 24.32 77 ASP A N 1
ATOM 597 C CA . ASP A 1 98 ? 12.001 23.189 29.168 1.00 27.18 77 ASP A CA 1
ATOM 598 C C . ASP A 1 98 ? 12.262 22.946 27.691 1.00 24.29 77 ASP A C 1
ATOM 599 O O . ASP A 1 98 ? 12.776 23.827 27.008 1.00 23.87 77 ASP A O 1
ATOM 604 N N . GLN A 1 99 ? 11.888 21.766 27.198 1.00 17.95 78 GLN A N 1
ATOM 605 C CA . GLN A 1 99 ? 12.159 21.383 25.816 1.00 17.57 78 GLN A CA 1
ATOM 606 C C . GLN A 1 99 ? 10.998 20.605 25.212 1.00 15.44 78 GLN A C 1
ATOM 607 O O . GLN A 1 99 ? 10.391 19.756 25.869 1.00 16.85 78 GLN A O 1
ATOM 613 N N . ALA A 1 100 ? 10.735 20.849 23.938 1.00 12.85 79 ALA A N 1
ATOM 614 C CA . ALA A 1 100 ? 9.831 19.991 23.187 1.00 14.53 79 ALA A CA 1
ATOM 615 C C . ALA A 1 100 ? 10.179 20.040 21.710 1.00 13.13 79 ALA A C 1
ATOM 616 O O . ALA A 1 100 ? 10.728 21.034 21.214 1.00 14.47 79 ALA A O 1
ATOM 618 N N . GLY A 1 101 ? 9.859 18.962 21.008 1.00 12.09 80 GLY A N 1
ATOM 619 C CA . GLY A 1 101 ? 10.128 18.886 19.589 1.00 12.75 80 GLY A CA 1
ATOM 620 C C . GLY A 1 101 ? 10.006 17.471 19.086 1.00 10.67 80 GLY A C 1
ATOM 621 O O . GLY A 1 101 ? 9.000 16.794 19.328 1.00 12.18 80 GLY A O 1
ATOM 622 N N . ILE A 1 102 ? 11.019 17.033 18.353 1.00 10.43 81 ILE A N 1
ATOM 623 C CA . ILE A 1 102 ? 11.010 15.712 17.743 1.00 9.57 81 ILE A CA 1
ATOM 624 C C . ILE A 1 102 ? 12.293 14.973 18.094 1.00 11.42 81 ILE A C 1
ATOM 625 O O . ILE A 1 102 ? 13.335 15.587 18.333 1.00 11.96 81 ILE A O 1
ATOM 638 N N . VAL A 1 104 ? 14.621 11.412 16.727 1.00 10.66 83 VAL A N 1
ATOM 639 C CA . VAL A 1 104 ? 14.885 10.215 15.939 1.00 9.90 83 VAL A CA 1
ATOM 640 C C . VAL A 1 104 ? 15.795 9.353 16.800 1.00 11.47 83 VAL A C 1
ATOM 641 O O . VAL A 1 104 ? 16.804 9.841 17.315 1.00 12.03 83 VAL A O 1
ATOM 645 N N . ARG A 1 105 ? 15.455 8.080 16.970 1.00 10.93 84 ARG A N 1
ATOM 646 C CA . ARG A 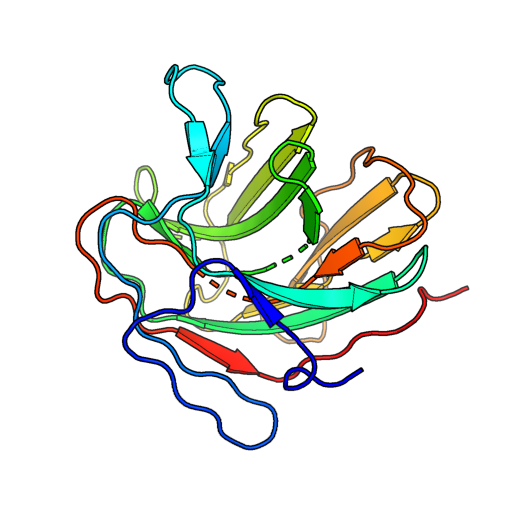1 105 ? 16.202 7.218 17.873 1.00 10.80 84 ARG A CA 1
ATOM 647 C C . ARG A 1 105 ? 16.456 5.859 17.245 1.00 12.56 84 ARG A C 1
ATOM 648 O O . ARG A 1 105 ? 15.547 5.252 16.652 1.00 13.77 84 ARG A O 1
ATOM 656 N N . ILE A 1 106 ? 17.689 5.377 17.392 1.00 12.36 85 ILE A N 1
ATOM 657 C CA . ILE A 1 106 ? 18.025 3.984 17.098 1.00 11.11 85 ILE A CA 1
ATOM 658 C C . ILE A 1 106 ? 18.065 3.218 18.421 1.00 14.25 85 ILE A C 1
ATOM 659 O O . ILE A 1 106 ? 17.422 2.180 18.571 1.00 16.42 85 ILE A O 1
ATOM 664 N N . ASP A 1 107 ? 18.830 3.737 19.382 1.00 14.24 86 ASP A N 1
ATOM 665 C CA . ASP A 1 107 ? 18.906 3.159 20.723 1.00 13.56 86 ASP A CA 1
ATOM 666 C C . ASP A 1 107 ? 19.393 4.229 21.690 1.00 16.52 86 ASP A C 1
ATOM 667 O O . ASP A 1 107 ? 19.513 5.394 21.306 1.00 14.78 86 ASP A O 1
ATOM 672 N N . ASP A 1 108 ? 19.671 3.861 22.935 1.00 17.25 87 ASP A N 1
ATOM 673 C CA . ASP A 1 108 ? 20.000 4.893 23.923 1.00 16.41 87 ASP A CA 1
ATOM 674 C C . ASP A 1 108 ? 21.316 5.625 23.642 1.00 17.76 87 ASP A C 1
ATOM 675 O O . ASP A 1 108 ? 21.566 6.703 24.195 1.00 16.96 87 ASP A O 1
ATOM 680 N N . GLY A 1 109 ? 22.137 5.068 22.759 1.00 14.67 88 GLY A N 1
ATOM 681 C CA . GLY A 1 109 ? 23.409 5.674 22.424 1.00 15.59 88 GLY A CA 1
ATOM 682 C C . GLY A 1 109 ? 23.436 6.412 21.098 1.00 16.77 88 GLY A C 1
ATOM 683 O O . GLY A 1 109 ? 24.403 7.081 20.780 1.00 16.67 88 GLY A O 1
ATOM 684 N N . HIS A 1 110 ? 22.364 6.299 20.320 1.00 15.16 89 HIS A N 1
ATOM 685 C CA . HIS A 1 110 ? 22.326 6.884 18.983 1.00 13.18 89 HIS A CA 1
ATOM 686 C C . HIS A 1 110 ? 20.952 7.474 18.738 1.00 12.64 89 HIS A C 1
ATOM 687 O O . HIS A 1 110 ? 19.972 6.747 18.512 1.00 13.26 89 HIS A O 1
ATOM 694 N N . TRP A 1 111 ? 20.884 8.798 18.832 1.00 11.21 90 TRP A N 1
ATOM 695 C CA . TRP A 1 111 ? 19.628 9.511 18.686 1.00 10.49 90 TRP A CA 1
ATOM 696 C C . TRP A 1 111 ? 19.872 10.973 18.378 1.00 11.11 90 TRP A C 1
ATOM 697 O O . TRP A 1 111 ? 20.997 11.469 18.471 1.00 11.30 90 TRP A O 1
ATOM 708 N N . LEU A 1 112 ? 18.815 11.657 17.978 1.00 10.53 91 LEU A N 1
ATOM 709 C CA . LEU A 1 112 ? 18.837 13.091 17.759 1.00 12.18 91 LEU A CA 1
ATOM 710 C C . LEU A 1 112 ? 17.574 13.664 18.347 1.00 11.52 91 LEU A C 1
ATOM 711 O O . LEU A 1 112 ? 16.508 13.061 18.235 1.00 12.15 91 LEU A O 1
ATOM 716 N N . LYS A 1 113 ? 17.673 14.820 18.983 1.00 12.25 92 LYS A N 1
ATOM 717 C CA . LYS A 1 113 ? 16.488 15.566 19.393 1.00 11.97 92 LYS A CA 1
ATOM 718 C C . LYS A 1 113 ? 16.611 16.981 18.843 1.00 12.20 92 LYS A C 1
ATOM 719 O O . LYS A 1 113 ? 17.711 17.506 18.680 1.00 12.07 92 LYS A O 1
ATOM 725 N N . ALA A 1 114 ? 15.488 17.611 18.530 1.00 10.94 93 ALA A N 1
ATOM 726 C CA . ALA A 1 114 ? 15.507 18.976 18.013 1.00 11.26 93 ALA A CA 1
ATOM 727 C C . ALA A 1 114 ? 14.203 19.662 18.344 1.00 11.86 93 ALA A C 1
ATOM 728 O O . ALA A 1 114 ? 13.160 19.021 18.402 1.00 12.77 93 ALA A O 1
ATOM 730 N N . GLY A 1 115 ? 14.255 20.962 18.570 1.00 12.06 94 GLY A N 1
ATOM 731 C CA . GLY A 1 115 ? 13.047 21.720 18.851 1.00 12.70 94 GLY A CA 1
ATOM 732 C C . GLY A 1 115 ? 13.371 22.970 19.624 1.00 13.34 94 GLY A C 1
ATOM 733 O O . GLY A 1 115 ? 14.452 23.534 19.457 1.00 16.35 94 GLY A O 1
ATOM 734 N N . ILE A 1 116 ? 12.436 23.406 20.456 1.00 14.66 95 ILE A N 1
ATOM 735 C CA . ILE A 1 116 ? 12.633 24.597 21.270 1.00 16.27 95 ILE A CA 1
ATOM 736 C C . ILE A 1 116 ? 13.097 24.195 22.658 1.00 24.25 95 ILE A C 1
ATOM 737 O O . ILE A 1 116 ? 12.666 23.179 23.208 1.00 22.63 95 ILE A O 1
ATOM 742 N N . GLU A 1 117 ? 14.007 24.986 23.210 1.00 21.22 96 GLU A N 1
ATOM 743 C CA . GLU A 1 117 ? 1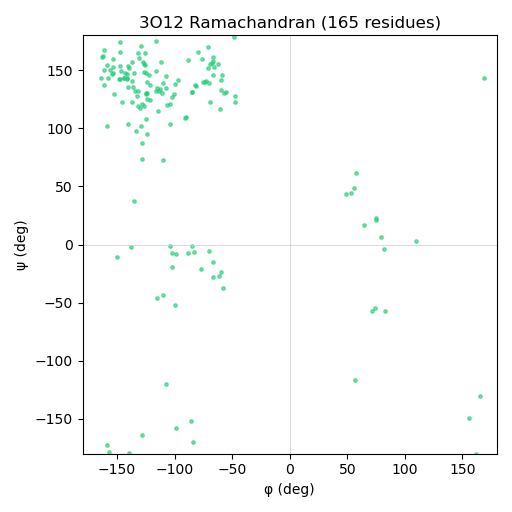4.518 24.744 24.545 1.00 22.43 96 GLU A CA 1
ATOM 744 C C . GLU A 1 117 ? 14.746 26.096 25.181 1.00 25.51 96 GLU A C 1
ATOM 745 O O . GLU A 1 117 ? 15.146 27.041 24.502 1.00 28.61 96 GLU A O 1
ATOM 751 N N . ILE A 1 118 ? 14.485 26.200 26.475 1.00 23.62 97 ILE A N 1
ATOM 752 C CA . ILE A 1 118 ? 14.823 27.433 27.187 1.00 27.19 97 ILE A CA 1
ATOM 753 C C . ILE A 1 118 ? 16.229 27.324 27.773 1.00 38.08 97 ILE A C 1
ATOM 754 O O . ILE A 1 118 ? 16.460 26.570 28.716 1.00 40.24 97 ILE A O 1
ATOM 759 N N . SER A 1 119 ? 17.172 28.062 27.194 1.00 41.38 98 SER A N 1
ATOM 760 C CA . SER A 1 119 ? 18.547 28.062 27.679 1.00 44.30 98 SER A CA 1
ATOM 761 C C . SER A 1 119 ? 19.165 29.435 27.469 1.00 55.13 98 SER A C 1
ATOM 762 O O . SER A 1 119 ? 18.766 30.174 26.567 1.00 48.09 98 SER A O 1
ATOM 765 N N . ASP A 1 120 ? 20.146 29.769 28.301 1.00 63.79 99 ASP A N 1
ATOM 766 C CA . ASP A 1 120 ? 20.696 31.118 28.324 1.00 68.39 99 ASP A CA 1
ATOM 767 C C . ASP A 1 120 ? 19.565 32.112 28.579 1.00 61.81 99 ASP A C 1
ATOM 768 O O . ASP A 1 120 ? 18.918 32.064 29.624 1.00 64.57 99 ASP A O 1
ATOM 773 N N . GLY A 1 121 ? 19.303 32.989 27.618 1.00 56.80 100 GLY A N 1
ATOM 774 C CA . GLY A 1 121 ? 18.324 34.041 27.822 1.00 56.36 100 GLY A CA 1
ATOM 775 C C . GLY A 1 121 ? 16.949 33.857 27.200 1.00 58.55 100 GLY A C 1
ATOM 776 O O . GLY A 1 121 ? 15.991 34.503 27.627 1.00 61.84 100 GLY A O 1
ATOM 777 N N . HIS A 1 122 ? 16.829 32.981 26.207 1.00 48.98 101 HIS A N 1
ATOM 778 C CA . HIS A 1 122 ? 15.617 32.967 25.392 1.00 44.22 101 HIS A CA 1
ATOM 779 C C . HIS A 1 122 ? 15.093 31.580 25.031 1.00 34.66 101 HIS A C 1
ATOM 780 O O . HIS A 1 122 ? 15.662 30.553 25.418 1.00 33.38 101 HIS A O 1
ATOM 787 N N . ALA A 1 123 ? 13.996 31.575 24.279 1.00 27.28 102 ALA A N 1
ATOM 788 C CA . ALA A 1 123 ? 13.552 30.369 23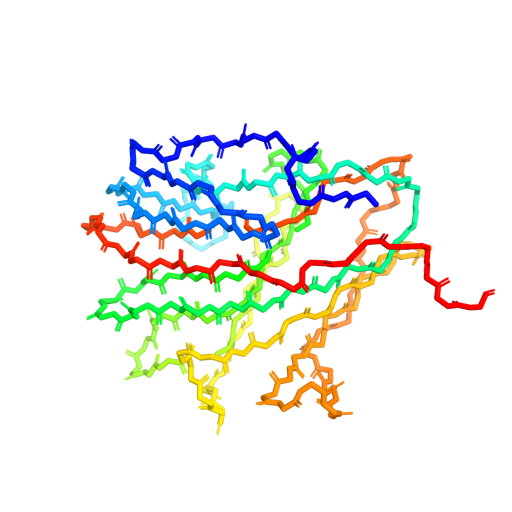.589 1.00 27.14 102 ALA A CA 1
ATOM 789 C C . ALA A 1 123 ? 14.545 30.114 22.464 1.00 26.77 102 ALA A C 1
ATOM 790 O O . ALA A 1 123 ? 14.743 30.962 21.582 1.00 27.57 102 ALA A O 1
ATOM 800 N N . LEU A 1 125 ? 16.114 27.620 19.387 1.00 16.83 104 LEU A N 1
ATOM 801 C CA . LEU A 1 125 ? 16.023 26.478 18.489 1.00 16.68 104 LEU A CA 1
ATOM 802 C C . LEU A 1 125 ? 17.302 25.683 18.679 1.00 15.85 104 LEU A C 1
ATOM 803 O O . LEU A 1 125 ? 18.407 26.182 18.478 1.00 18.55 104 LEU A O 1
ATOM 808 N N . SER A 1 126 ? 17.135 24.432 19.069 1.00 14.15 105 SER A N 1
ATOM 809 C CA . SER A 1 126 ? 18.233 23.614 19.546 1.00 14.69 105 SER A CA 1
ATOM 810 C C . SER A 1 126 ? 18.165 22.233 18.930 1.00 13.46 105 SER A C 1
ATOM 811 O O . SER A 1 126 ? 17.081 21.707 18.659 1.00 13.50 105 SER A O 1
ATOM 814 N N . SER A 1 127 ? 19.319 21.630 18.702 1.00 12.05 106 SER A N 1
ATOM 815 C CA . SER A 1 127 ? 19.374 20.230 18.321 1.00 12.26 106 SER A CA 1
ATOM 816 C C . SER A 1 127 ? 20.545 19.551 18.989 1.00 10.94 106 SER A C 1
ATOM 817 O O . SER A 1 127 ? 21.584 20.176 19.219 1.00 11.56 106 SER A O 1
ATOM 820 N N . VAL A 1 128 ? 20.366 18.278 19.320 1.00 12.12 107 VAL A N 1
ATOM 821 C CA . VAL A 1 128 ? 21.419 17.474 19.915 1.00 11.64 107 VAL A CA 1
ATOM 822 C C . VAL A 1 128 ? 21.518 16.178 19.139 1.00 11.18 107 VAL A C 1
ATOM 823 O O . VAL A 1 128 ? 20.553 15.413 19.082 1.00 11.90 107 VAL A O 1
ATOM 827 N N . LEU A 1 129 ? 22.664 15.936 18.520 1.00 10.70 108 LEU A N 1
ATOM 828 C CA . LEU A 1 129 ? 22.936 14.702 17.810 1.00 11.99 108 LEU A CA 1
ATOM 829 C C . LEU A 1 129 ? 23.855 13.868 18.674 1.00 13.06 108 LEU A C 1
ATOM 830 O O . LEU A 1 129 ? 24.948 14.316 19.027 1.00 13.43 108 LEU A O 1
ATOM 835 N N . THR A 1 130 ? 23.401 12.674 19.031 1.00 12.83 109 THR A N 1
ATOM 836 C CA . THR A 1 130 ? 24.144 11.799 19.923 1.00 10.59 109 THR A CA 1
ATOM 837 C C . THR A 1 130 ? 24.569 10.568 19.155 1.00 13.14 109 THR A C 1
ATOM 838 O O . THR A 1 130 ? 23.743 9.800 18.658 1.00 13.28 109 THR A O 1
ATOM 842 N N . ASN A 1 131 ? 25.876 10.417 18.998 1.00 17.37 110 ASN A N 1
ATOM 843 C CA . ASN A 1 131 ? 26.439 9.195 18.454 1.00 18.27 110 ASN A CA 1
ATOM 844 C C . ASN A 1 131 ? 27.501 8.763 19.428 1.00 17.55 110 ASN A C 1
ATOM 845 O O . ASN A 1 131 ? 28.665 9.161 19.308 1.00 22.18 110 ASN A O 1
ATOM 850 N N . GLY A 1 132 ? 27.093 7.995 20.430 1.00 18.03 111 GLY A N 1
ATOM 851 C CA . GLY A 1 132 ? 27.958 7.690 21.553 1.00 22.83 111 GLY A CA 1
ATOM 852 C C . GLY A 1 132 ? 27.911 8.834 22.548 1.00 17.27 111 GLY A C 1
ATOM 853 O O . GLY A 1 132 ? 27.582 8.634 23.716 1.00 22.23 111 GLY A O 1
ATOM 854 N N . LYS A 1 133 ? 28.244 10.033 22.075 1.00 19.05 112 LYS A N 1
ATOM 855 C CA . LYS A 1 133 ? 28.194 11.236 22.905 1.00 16.60 112 LYS A CA 1
ATOM 856 C C . LYS A 1 133 ? 27.383 12.339 22.225 1.00 14.92 112 LYS A C 1
ATOM 857 O O . LYS A 1 133 ? 27.239 12.356 20.990 1.00 15.72 112 LYS A O 1
ATOM 863 N N . SER A 1 134 ? 26.863 13.265 23.033 1.00 13.65 113 SER A N 1
ATOM 864 C CA . SER A 1 134 ? 25.998 14.356 22.544 1.00 12.79 113 SER A CA 1
ATOM 865 C C . SER A 1 134 ? 26.739 15.576 21.961 1.00 12.42 113 SER A C 1
ATOM 866 O O . SER A 1 134 ? 27.728 16.050 22.530 1.00 15.42 113 SER A O 1
ATOM 869 N N . ASP A 1 135 ? 26.217 16.076 20.837 1.00 12.53 114 ASP A N 1
ATOM 870 C CA . ASP A 1 135 ? 26.707 17.281 20.150 1.00 12.46 114 ASP A CA 1
ATOM 871 C C . ASP A 1 135 ? 25.542 18.251 19.994 1.00 12.96 114 ASP A C 1
ATOM 872 O O . ASP A 1 135 ? 24.616 18.035 19.196 1.00 12.08 114 ASP A O 1
ATOM 877 N N . TRP A 1 136 ? 25.591 19.318 20.775 1.00 11.66 115 TRP A N 1
ATOM 878 C CA . TRP A 1 136 ? 24.493 20.253 20.957 1.00 12.32 115 TRP A CA 1
ATOM 879 C C . TRP A 1 136 ? 24.769 21.559 20.233 1.00 11.63 115 TRP A C 1
ATOM 880 O O . TRP A 1 136 ? 25.829 22.155 20.398 1.00 11.58 115 TRP A O 1
ATOM 891 N N A SER A 1 137 ? 23.816 22.006 19.424 0.50 13.90 116 SER A N 1
ATOM 892 N N B SER A 1 137 ? 23.816 22.017 19.433 0.50 13.56 116 SER A N 1
ATOM 893 C CA A SER A 1 137 ? 23.893 23.308 18.778 0.50 12.42 116 SER A CA 1
ATOM 894 C CA B SER A 1 137 ? 23.913 23.315 18.785 0.50 13.16 116 SER A CA 1
ATOM 895 C C A SER A 1 137 ? 22.638 24.093 19.094 0.50 12.99 116 SER A C 1
ATOM 896 C C B SER A 1 137 ? 22.644 24.097 19.056 0.50 12.83 116 SER A C 1
ATOM 897 O O A SER A 1 137 ? 21.552 23.517 19.194 0.50 14.27 116 SER A O 1
ATOM 898 O O B SER A 1 137 ? 21.555 23.521 19.091 0.50 13.90 116 SER A O 1
ATOM 903 N N . THR A 1 138 ? 22.773 25.401 19.249 1.00 14.69 117 THR A N 1
ATOM 904 C CA . THR A 1 138 ? 21.641 26.208 19.643 1.00 16.22 117 THR A CA 1
ATOM 905 C C . THR A 1 138 ? 21.779 27.620 19.149 1.00 18.05 117 THR A C 1
ATOM 906 O O . THR A 1 138 ? 22.891 28.109 18.927 1.00 19.36 117 THR A O 1
ATOM 910 N N . ALA A 1 139 ? 20.633 28.264 18.979 1.00 17.28 118 ALA A N 1
ATOM 911 C CA . ALA A 1 139 ? 20.582 29.660 18.595 1.00 20.64 118 ALA A CA 1
ATOM 912 C C . ALA A 1 139 ? 19.229 30.231 18.993 1.00 18.79 118 ALA A C 1
ATOM 913 O O . ALA A 1 139 ? 18.252 29.505 19.108 1.00 19.09 118 ALA A O 1
ATOM 915 N N . VAL A 1 140 ? 19.160 31.538 19.209 1.00 22.17 119 VAL A N 1
ATOM 916 C CA . VAL A 1 140 ? 17.872 32.153 19.522 1.00 20.73 119 VAL A CA 1
ATOM 917 C C . VAL A 1 140 ? 16.901 31.916 18.371 1.00 23.29 119 VAL A C 1
ATOM 918 O O . VAL A 1 140 ? 17.264 32.100 17.211 1.00 26.22 119 VAL A O 1
ATOM 922 N N . TYR A 1 141 ? 15.676 31.487 18.683 1.00 21.45 120 TYR A N 1
ATOM 923 C CA . TYR A 1 141 ? 14.679 31.228 17.648 1.00 20.56 120 TYR A CA 1
ATOM 924 C C . TYR A 1 141 ? 13.940 32.502 17.257 1.00 25.20 120 TYR A C 1
ATOM 925 O O . TYR A 1 141 ? 13.446 33.229 18.118 1.00 25.55 120 TYR A O 1
ATOM 934 N N . GLY A 1 142 ? 13.847 32.746 15.953 1.00 28.33 121 GLY A N 1
ATOM 935 C CA . GLY A 1 142 ? 13.230 33.957 15.440 1.00 31.01 121 GLY A CA 1
ATOM 936 C C . GLY A 1 142 ? 11.729 33.886 15.215 1.00 36.76 121 GLY A C 1
ATOM 937 O O . GLY A 1 142 ? 11.100 34.899 14.911 1.00 43.54 121 GLY A O 1
ATOM 938 N N . GLY A 1 143 ? 11.148 32.699 15.356 1.00 31.11 122 GLY A N 1
ATOM 939 C CA . GLY A 1 143 ? 9.723 32.534 15.123 1.00 28.24 122 GLY A CA 1
ATOM 940 C C . GLY A 1 143 ? 8.901 32.527 16.401 1.00 32.02 122 GLY A C 1
ATOM 941 O O . GLY A 1 143 ? 9.328 33.041 17.435 1.00 28.46 122 GLY A O 1
ATOM 942 N N . ASN A 1 144 ? 7.711 31.941 16.330 1.00 37.78 123 ASN A N 1
ATOM 943 C CA . ASN A 1 144 ? 6.859 31.806 17.504 1.00 34.16 123 ASN A CA 1
ATOM 944 C C . ASN A 1 144 ? 7.183 30.491 18.188 1.00 26.03 123 ASN A C 1
ATOM 945 O O . ASN A 1 144 ? 6.885 29.423 17.661 1.00 25.34 123 ASN A O 1
ATOM 950 N N . ALA A 1 145 ? 7.813 30.569 19.354 1.00 26.49 124 ALA A N 1
ATOM 951 C CA . ALA A 1 145 ? 8.239 29.359 20.048 1.00 20.15 124 ALA A CA 1
ATOM 952 C C . ALA A 1 145 ? 7.053 28.459 20.404 1.00 22.03 124 ALA A C 1
ATOM 953 O O . ALA A 1 145 ? 7.206 27.243 20.506 1.00 20.73 124 ALA A O 1
ATOM 955 N N . ARG A 1 146 ? 5.873 29.050 20.577 1.00 23.20 125 ARG A N 1
ATOM 956 C CA . ARG A 1 146 ? 4.709 28.292 21.035 1.00 20.91 125 ARG A CA 1
ATOM 957 C C . ARG A 1 146 ? 3.945 27.579 19.917 1.00 21.52 125 ARG A C 1
ATOM 958 O O . ARG A 1 146 ? 2.965 26.880 20.179 1.00 20.60 125 ARG A O 1
ATOM 966 N N . ASP A 1 147 ? 4.399 27.743 18.678 1.00 19.63 126 ASP A N 1
ATOM 967 C CA . ASP A 1 147 ? 3.737 27.088 17.551 1.00 17.48 126 ASP A CA 1
ATOM 968 C C . ASP A 1 147 ? 4.693 26.997 16.373 1.00 18.17 126 ASP A C 1
ATOM 969 O O . ASP A 1 147 ? 4.943 27.987 15.683 1.00 19.53 126 ASP A O 1
ATOM 974 N N . PHE A 1 148 ? 5.257 25.812 16.157 1.00 16.21 127 PHE A N 1
ATOM 975 C CA . PHE A 1 148 ? 6.177 25.628 15.047 1.00 14.29 127 PHE A CA 1
ATOM 976 C C . PHE A 1 148 ? 6.064 24.207 14.517 1.00 14.25 127 PHE A C 1
ATOM 977 O O . PHE A 1 148 ? 5.464 23.340 15.163 1.00 14.10 127 PHE A O 1
ATOM 985 N N . TRP A 1 149 ? 6.626 23.986 13.333 1.00 12.20 128 TRP A N 1
ATOM 986 C CA . TRP A 1 149 ? 6.697 22.661 12.732 1.00 12.84 128 TRP A CA 1
ATOM 987 C C . TRP A 1 149 ? 8.149 22.239 12.583 1.00 11.40 128 TRP A C 1
ATOM 988 O O . TRP A 1 149 ? 9.050 23.072 12.389 1.00 12.73 128 TRP A O 1
ATOM 999 N N . LEU A 1 150 ? 8.374 20.935 12.660 1.00 11.66 129 LEU A N 1
ATOM 1000 C CA . LEU A 1 150 ? 9.668 20.337 12.345 1.00 12.30 129 LEU A CA 1
ATOM 1001 C C . LEU A 1 150 ? 9.511 19.311 11.257 1.00 10.94 129 LEU A C 1
ATOM 1002 O O . LEU A 1 150 ? 8.505 18.604 11.201 1.00 11.75 129 LEU A O 1
ATOM 1007 N N . ARG A 1 151 ? 10.519 19.200 10.406 1.00 11.38 130 ARG A N 1
ATOM 1008 C CA . ARG A 1 151 ? 10.576 18.171 9.387 1.00 12.54 130 ARG A CA 1
ATOM 1009 C C . ARG A 1 151 ? 11.956 17.557 9.452 1.00 10.87 130 ARG A C 1
ATOM 1010 O O . ARG A 1 151 ? 12.973 18.256 9.423 1.00 13.96 130 ARG A O 1
ATOM 1018 N N . VAL A 1 152 ? 12.008 16.243 9.554 1.00 10.81 131 VAL A N 1
ATOM 1019 C CA A VAL A 1 152 ? 13.275 15.530 9.627 0.55 11.23 131 VAL A CA 1
ATOM 1020 C CA B VAL A 1 152 ? 13.284 15.547 9.608 0.45 12.04 131 VAL A CA 1
ATOM 1021 C C . VAL A 1 152 ? 13.328 14.434 8.579 1.00 12.38 131 VAL A C 1
ATOM 1022 O O . VAL A 1 152 ? 12.357 13.675 8.416 1.00 12.52 131 VAL A O 1
ATOM 1029 N N . THR A 1 153 ? 14.444 14.347 7.866 1.00 12.30 132 THR A N 1
ATOM 1030 C CA . THR A 1 153 ? 14.660 13.324 6.857 1.00 12.19 132 THR A CA 1
ATOM 1031 C C . THR A 1 153 ? 15.929 12.559 7.186 1.00 12.66 132 THR A C 1
ATOM 1032 O O . THR A 1 153 ? 16.971 13.166 7.457 1.00 12.68 132 THR A O 1
ATOM 1036 N N . VAL A 1 154 ? 15.849 11.236 7.188 1.00 11.35 133 VAL A N 1
ATOM 1037 C CA . VAL A 1 154 ? 17.030 10.393 7.317 1.00 12.22 133 VAL A CA 1
ATOM 1038 C C . VAL A 1 154 ? 17.077 9.452 6.132 1.00 12.33 133 VAL A C 1
ATOM 1039 O O . VAL A 1 154 ? 16.112 8.729 5.863 1.00 13.77 133 VAL A O 1
ATOM 1043 N N . GLU A 1 155 ? 18.194 9.455 5.417 1.00 12.98 134 GLU A N 1
ATOM 1044 C CA . GLU A 1 155 ? 18.353 8.623 4.241 1.00 14.92 134 GLU A CA 1
ATOM 1045 C C . GLU A 1 155 ? 19.833 8.513 3.939 1.00 15.44 134 GLU A C 1
ATOM 1046 O O . GLU A 1 155 ? 20.570 9.507 4.018 1.00 14.66 134 GLU A O 1
ATOM 1052 N N . LYS A 1 156 ? 20.267 7.303 3.607 1.00 16.73 135 LYS A N 1
ATOM 1053 C CA . LYS A 1 156 ? 21.649 7.050 3.215 1.00 15.75 135 LYS A CA 1
ATOM 1054 C C . LYS A 1 156 ? 22.659 7.651 4.191 1.00 15.09 135 LYS A C 1
ATOM 1055 O O . LYS A 1 156 ? 23.673 8.233 3.781 1.00 17.61 135 LYS A O 1
ATOM 1061 N N . GLY A 1 157 ? 22.389 7.495 5.481 1.00 14.52 136 GLY A N 1
ATOM 1062 C CA . GLY A 1 157 ? 23.349 7.878 6.508 1.00 14.01 136 GLY A CA 1
ATOM 1063 C C . GLY A 1 157 ? 23.475 9.371 6.735 1.00 13.32 136 GLY A C 1
ATOM 1064 O O . GLY A 1 157 ? 24.477 9.843 7.289 1.00 15.27 136 GLY A O 1
ATOM 1065 N N . VAL A 1 158 ? 22.453 10.120 6.329 1.00 13.62 137 VAL A N 1
ATOM 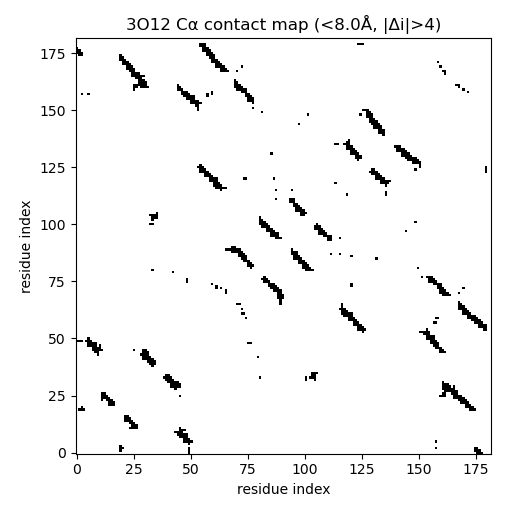1066 C CA . VAL A 1 158 ? 22.434 11.568 6.522 1.00 12.63 137 VAL A CA 1
ATOM 1067 C C . VAL A 1 158 ? 21.106 11.970 7.119 1.00 13.22 137 VAL A C 1
ATOM 1068 O O . VAL A 1 158 ? 20.034 11.526 6.660 1.00 13.21 137 VAL A O 1
ATOM 1072 N N . LEU A 1 159 ? 21.169 12.789 8.159 1.00 12.56 138 LEU A N 1
ATOM 1073 C CA . LEU A 1 159 ? 19.989 13.381 8.759 1.00 11.05 138 LEU A CA 1
ATOM 1074 C C . LEU A 1 159 ? 19.899 14.867 8.423 1.00 12.37 138 LEU A C 1
ATOM 1075 O O . LEU A 1 159 ? 20.889 15.595 8.498 1.00 14.61 138 LEU A O 1
ATOM 1080 N N . ARG A 1 160 ? 18.711 15.320 8.032 1.00 11.91 139 ARG A N 1
ATOM 1081 C CA . ARG A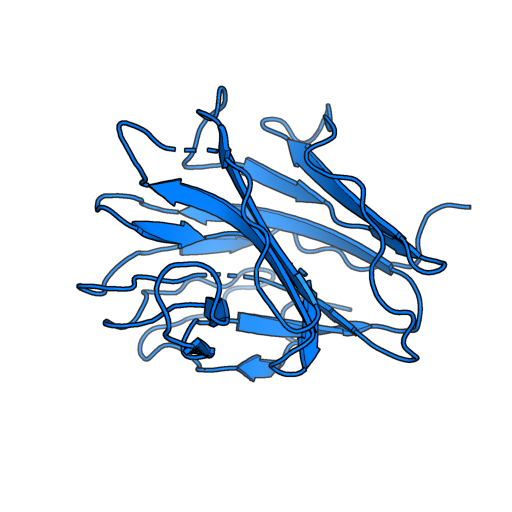 1 160 ? 18.455 16.737 7.771 1.00 11.58 139 ARG A CA 1
ATOM 1082 C C . ARG A 1 160 ? 17.274 17.189 8.610 1.00 11.67 139 ARG A C 1
ATOM 1083 O O . ARG A 1 160 ? 16.224 16.539 8.603 1.00 12.94 139 ARG A O 1
ATOM 1091 N N . ILE A 1 161 ? 17.426 18.284 9.335 1.00 12.54 140 ILE A N 1
ATOM 1092 C CA . ILE A 1 161 ? 16.344 18.876 10.116 1.00 12.71 140 ILE A CA 1
ATOM 1093 C C . ILE A 1 161 ? 15.978 20.220 9.535 1.00 11.58 140 ILE A C 1
ATOM 1094 O O . ILE A 1 161 ? 16.863 21.047 9.285 1.00 13.29 140 ILE A O 1
ATOM 1099 N N . GLN A 1 162 ? 14.683 20.455 9.337 1.00 12.30 141 GLN A N 1
ATOM 1100 C CA . GLN A 1 162 ? 14.171 21.751 8.919 1.00 14.00 141 GLN A CA 1
ATOM 1101 C C . GLN A 1 162 ? 13.103 22.207 9.905 1.00 13.74 141 GLN A C 1
ATOM 1102 O O . GLN A 1 162 ? 12.449 21.383 10.568 1.00 12.77 141 GLN A O 1
ATOM 1108 N N . VAL A 1 163 ? 12.916 23.520 10.003 1.00 12.85 142 VAL A N 1
ATOM 1109 C CA . VAL A 1 163 ? 11.917 24.090 10.894 1.00 14.08 142 VAL A CA 1
ATOM 1110 C C . VAL A 1 163 ? 11.029 25.027 10.087 1.00 14.54 142 VAL A C 1
ATOM 1111 O O . VAL A 1 163 ? 11.451 25.544 9.051 1.00 15.94 142 VAL A O 1
ATOM 1115 N N . SER A 1 164 ? 9.802 25.241 10.544 1.00 12.87 143 SER A N 1
ATOM 1116 C CA . SER A 1 164 ? 8.928 26.192 9.863 1.00 15.38 143 SER A CA 1
ATOM 1117 C C . SER A 1 164 ? 7.993 26.905 10.827 1.00 16.54 143 SER A C 1
ATOM 1118 O O . SER A 1 164 ? 7.508 26.311 11.786 1.00 15.99 143 SER A O 1
ATOM 1121 N N . SER A 1 165 ? 7.747 28.190 10.573 1.00 16.07 144 SER A N 1
ATOM 1122 C CA . SER A 1 165 ? 6.794 28.947 11.373 1.00 15.51 144 SER A CA 1
ATOM 1123 C C . SER A 1 165 ? 5.440 29.052 10.680 1.00 20.43 144 SER A C 1
ATOM 1124 O O . SER A 1 165 ? 4.471 29.525 11.274 1.00 21.64 144 SER A O 1
ATOM 1127 N N . ASP A 1 166 ? 5.366 28.605 9.428 1.00 18.01 145 ASP A N 1
ATOM 1128 C CA . ASP A 1 166 ? 4.161 28.831 8.628 1.00 20.84 145 ASP A CA 1
ATOM 1129 C C . ASP A 1 166 ? 3.711 27.631 7.794 1.00 19.04 145 ASP A C 1
ATOM 1130 O O . ASP A 1 166 ? 2.673 27.683 7.126 1.00 21.38 145 ASP A O 1
ATOM 1135 N N . LYS A 1 167 ? 4.478 26.548 7.862 1.00 17.36 146 LYS A N 1
ATOM 1136 C CA . LYS A 1 167 ? 4.192 25.342 7.088 1.00 18.39 146 LYS A CA 1
ATOM 1137 C C . LYS A 1 167 ? 4.319 25.608 5.586 1.00 26.01 146 LYS A C 1
ATOM 1138 O O . LYS A 1 167 ? 3.829 24.826 4.768 1.00 29.69 146 LYS A O 1
ATOM 1144 N N . LYS A 1 168 ? 4.979 26.712 5.235 1.00 21.83 147 LYS A N 1
ATOM 1145 C CA . LYS A 1 168 ? 5.188 27.085 3.837 1.00 28.30 147 LYS A CA 1
ATOM 1146 C C . LYS A 1 168 ? 6.669 27.064 3.459 1.00 25.31 147 LYS A C 1
ATOM 1147 O O . LYS A 1 168 ? 7.030 26.539 2.406 1.00 28.27 147 LYS A O 1
ATOM 1153 N N . THR A 1 169 ? 7.507 27.652 4.318 1.00 19.97 148 THR A N 1
ATOM 1154 C CA . THR A 1 169 ? 8.944 27.773 4.108 1.00 20.71 148 THR A CA 1
ATOM 1155 C C . THR A 1 169 ? 9.676 26.961 5.175 1.00 18.46 148 THR A C 1
ATOM 1156 O O . THR A 1 169 ? 9.324 27.036 6.352 1.00 20.15 148 THR A O 1
ATOM 1160 N N . TRP A 1 170 ? 10.687 26.197 4.761 1.00 19.08 149 TRP A N 1
ATOM 1161 C CA . TRP A 1 170 ? 11.345 25.216 5.634 1.00 18.03 149 TRP A CA 1
ATOM 1162 C C . TRP A 1 170 ? 12.869 25.346 5.688 1.00 18.98 149 TRP A C 1
ATOM 1163 O O . TRP A 1 170 ? 13.587 24.506 5.140 1.00 22.95 149 TRP A O 1
ATOM 1174 N N . PRO A 1 171 ? 13.375 26.385 6.372 1.00 17.16 150 PRO A N 1
ATOM 1175 C CA . PRO A 1 171 ? 14.824 26.569 6.502 1.00 20.66 150 PRO A CA 1
ATOM 1176 C C . PRO A 1 171 ? 15.526 25.386 7.168 1.00 19.12 150 PRO A C 1
ATOM 1177 O O . PRO A 1 171 ? 14.982 24.730 8.065 1.00 15.77 150 PRO A O 1
ATOM 1181 N N . LEU A 1 172 ? 16.751 25.130 6.721 1.00 19.24 151 LEU A N 1
ATOM 1182 C CA . LEU A 1 172 ? 17.601 24.100 7.300 1.00 21.47 151 LEU A CA 1
ATOM 1183 C C . LEU A 1 172 ? 18.072 24.488 8.692 1.00 19.54 151 LEU A C 1
ATOM 1184 O O . LEU A 1 172 ? 18.443 25.651 8.940 1.00 25.04 151 LEU A O 1
ATOM 1189 N N . VAL A 1 173 ? 18.080 23.512 9.585 1.00 18.62 152 VAL A N 1
ATOM 1190 C CA . VAL A 1 173 ? 18.550 23.666 10.958 1.00 20.45 152 VAL A CA 1
ATOM 1191 C C . VAL A 1 173 ? 19.857 22.883 11.111 1.00 17.64 152 VAL A C 1
ATOM 1192 O O . VAL A 1 173 ? 20.829 23.358 11.713 1.00 17.22 152 VAL A O 1
ATOM 1196 N N . ARG A 1 174 ? 19.889 21.678 10.563 1.00 14.39 153 ARG A N 1
ATOM 1197 C CA . ARG A 1 174 ? 21.038 20.803 10.731 1.00 13.38 153 ARG A CA 1
ATOM 1198 C C . ARG A 1 174 ? 21.135 19.754 9.642 1.00 14.03 153 ARG A C 1
ATOM 1199 O O . ARG A 1 174 ? 20.119 19.231 9.180 1.00 13.59 153 ARG A O 1
ATOM 1207 N N . LEU A 1 175 ? 22.360 19.442 9.242 1.00 12.94 154 LEU A N 1
ATOM 1208 C CA A LEU A 1 175 ? 22.639 18.434 8.225 0.64 11.88 154 LEU A CA 1
ATOM 1209 C CA B LEU A 1 175 ? 22.634 18.433 8.230 0.36 12.72 154 LEU A CA 1
ATOM 1210 C C . LEU A 1 175 ? 23.864 17.671 8.698 1.00 13.63 154 LEU A C 1
ATOM 1211 O O . LEU A 1 175 ? 24.951 18.250 8.834 1.00 13.59 154 LEU A O 1
ATOM 1220 N N . ALA A 1 176 ? 23.704 16.382 8.960 1.00 12.58 155 ALA A N 1
ATOM 1221 C CA . ALA A 1 176 ? 24.757 15.637 9.639 1.00 15.80 155 ALA A CA 1
ATOM 1222 C C . ALA A 1 176 ? 24.747 14.166 9.313 1.00 14.26 155 ALA A C 1
ATOM 1223 O O . ALA A 1 176 ? 23.719 13.629 8.923 1.00 14.04 155 ALA A O 1
ATOM 1225 N N . PRO A 1 177 ? 25.874 13.482 9.522 1.00 11.84 156 PRO A N 1
ATOM 1226 C CA . PRO A 1 177 ? 25.876 12.023 9.404 1.00 14.33 156 PRO A CA 1
ATOM 1227 C C . PRO A 1 177 ? 25.036 11.416 10.513 1.00 14.12 156 PRO A C 1
ATOM 1228 O O . PRO A 1 177 ? 24.999 11.933 11.628 1.00 15.35 156 PRO A O 1
ATOM 1232 N N . PHE A 1 178 ? 24.379 10.309 10.206 1.00 14.47 157 PHE A N 1
ATOM 1233 C CA . PHE A 1 178 ? 23.616 9.589 11.210 1.00 14.32 157 PHE A CA 1
ATOM 1234 C C . PHE A 1 178 ? 23.705 8.124 10.806 1.00 14.75 157 PHE A C 1
ATOM 1235 O O . PHE A 1 178 ? 23.715 7.814 9.623 1.00 17.43 157 PHE A O 1
ATOM 1243 N N . PRO A 1 179 ? 23.806 7.209 11.782 1.00 15.44 158 PRO A N 1
ATOM 1244 C CA . PRO A 1 179 ? 24.024 5.815 11.371 1.00 15.21 158 PRO A CA 1
ATOM 1245 C C . PRO A 1 179 ? 22.917 5.263 10.489 1.00 15.59 158 PRO A C 1
ATOM 1246 O O . PRO A 1 179 ? 21.739 5.555 10.716 1.00 15.48 158 PRO A O 1
ATOM 1250 N N . THR A 1 180 ? 23.288 4.463 9.494 1.00 16.70 159 THR A N 1
ATOM 1251 C CA . THR A 1 180 ? 22.299 3.700 8.746 1.00 16.02 159 THR A CA 1
ATOM 1252 C C . THR A 1 180 ? 21.664 2.666 9.666 1.00 16.20 159 THR A C 1
ATOM 1253 O O . THR A 1 180 ? 22.284 2.218 10.635 1.00 18.21 159 THR A O 1
ATOM 1257 N N . SER A 1 181 ? 20.423 2.292 9.363 1.00 15.84 160 SER A N 1
ATOM 1258 C CA . SER A 1 181 ? 19.698 1.328 10.183 1.00 17.19 160 SER A CA 1
ATOM 1259 C C . SER A 1 181 ? 18.549 0.770 9.368 1.00 16.37 160 SER A C 1
ATOM 1260 O O . SER A 1 181 ? 18.008 1.466 8.497 1.00 18.14 160 SER A O 1
ATOM 1263 N N . ASP A 1 182 ? 18.170 -0.479 9.642 1.00 16.49 161 ASP A N 1
ATOM 1264 C CA . ASP A 1 182 ? 16.997 -1.065 9.005 1.00 16.11 161 ASP A CA 1
ATOM 1265 C C . ASP A 1 182 ? 15.712 -0.361 9.452 1.00 16.34 161 ASP A C 1
ATOM 1266 O O . ASP A 1 182 ? 14.722 -0.318 8.716 1.00 16.70 161 ASP A O 1
ATOM 1271 N N . HIS A 1 183 ? 15.745 0.193 10.662 1.00 15.18 162 HIS A N 1
ATOM 1272 C CA . HIS A 1 183 ? 14.598 0.879 11.246 1.00 13.89 162 HIS A CA 1
ATOM 1273 C C . HIS A 1 183 ? 15.035 2.031 12.120 1.00 14.09 162 HIS A C 1
ATOM 1274 O O . HIS A 1 183 ? 16.091 1.981 12.747 1.00 14.47 162 HIS A O 1
ATOM 1281 N N . TYR A 1 184 ? 14.189 3.054 12.176 1.00 12.67 163 TYR A N 1
ATOM 1282 C CA . TYR A 1 184 ? 14.343 4.126 13.145 1.00 11.64 163 TYR A CA 1
ATOM 1283 C C . TYR A 1 184 ? 13.056 4.280 13.932 1.00 12.09 163 TYR A C 1
ATOM 1284 O O . TYR A 1 184 ? 12.005 3.761 13.537 1.00 13.09 163 TYR A O 1
ATOM 1293 N N . LEU A 1 185 ? 13.137 4.991 15.048 1.00 11.61 164 LEU A N 1
ATOM 1294 C CA . LEU A 1 185 ? 11.949 5.474 15.743 1.00 11.00 164 LEU A CA 1
ATOM 1295 C C . LEU A 1 185 ? 11.940 6.983 15.622 1.00 11.38 164 LEU A C 1
ATOM 1296 O O . LEU A 1 185 ? 12.964 7.623 15.817 1.00 11.50 164 LEU A O 1
ATOM 1301 N N . VAL A 1 186 ? 10.803 7.566 15.287 1.00 10.18 165 VAL A N 1
ATOM 1302 C CA . VAL A 1 186 ? 10.721 9.015 15.163 1.00 9.68 165 VAL A CA 1
ATOM 1303 C C . VAL A 1 186 ? 9.393 9.503 15.718 1.00 12.17 165 VAL A C 1
ATOM 1304 O O . VAL A 1 186 ? 8.360 8.841 15.578 1.00 11.27 165 VAL A O 1
ATOM 1308 N N . GLY A 1 187 ? 9.401 10.658 16.364 1.00 10.71 166 GLY A N 1
ATOM 1309 C CA . GLY A 1 187 ? 8.171 11.157 16.943 1.00 11.21 166 GLY A CA 1
ATOM 1310 C C . GLY A 1 187 ? 8.366 12.225 18.003 1.00 9.88 166 GLY A C 1
ATOM 1311 O O . GLY A 1 187 ? 9.495 12.634 18.303 1.00 10.93 166 GLY A O 1
ATOM 1312 N N . PRO A 1 188 ? 7.265 12.715 18.568 1.00 9.33 167 PRO A N 1
ATOM 1313 C CA . PRO A 1 188 ? 7.257 13.736 19.617 1.00 12.61 167 PRO A CA 1
ATOM 1314 C C . PRO A 1 188 ? 8.224 13.458 20.764 1.00 12.01 167 PRO A C 1
ATOM 1315 O O . PRO A 1 188 ? 8.365 12.330 21.236 1.00 11.81 167 PRO A O 1
ATOM 1327 N N . ALA A 1 190 ? 9.522 15.467 24.599 1.00 12.15 169 ALA A N 1
ATOM 1328 C CA . ALA A 1 190 ? 9.434 16.594 25.528 1.00 13.72 169 ALA A CA 1
ATOM 1329 C C . ALA A 1 190 ? 10.146 16.259 26.835 1.00 16.28 169 ALA A C 1
ATOM 1330 O O . ALA A 1 190 ? 10.092 15.1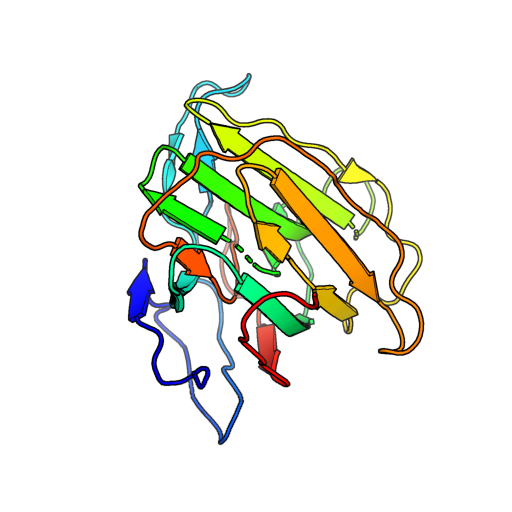17 27.302 1.00 15.71 169 ALA A O 1
ATOM 1332 N N . CYS A 1 191 ? 10.807 17.258 27.420 1.00 14.45 170 CYS A N 1
ATOM 1333 C CA . CYS A 1 191 ? 11.649 17.073 28.606 1.00 16.69 170 CYS A CA 1
ATOM 1334 C C . CYS A 1 191 ? 11.524 18.284 29.519 1.00 13.90 170 CYS A C 1
ATOM 1335 O O . CYS A 1 191 ? 11.403 19.413 29.042 1.00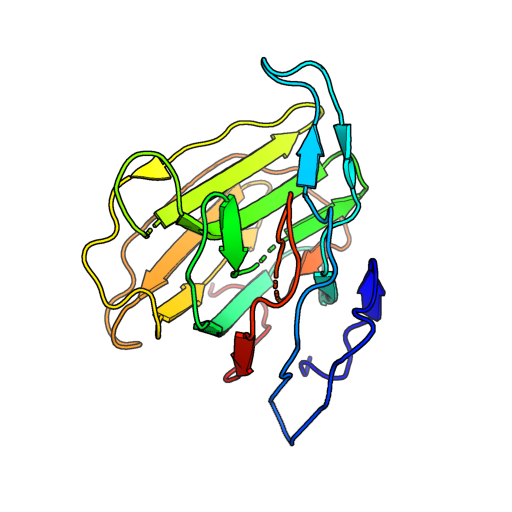 16.51 170 CYS A O 1
ATOM 1338 N N . THR A 1 192 ? 11.540 18.037 30.825 1.00 13.93 171 THR A N 1
ATOM 1339 C CA . THR A 1 192 ? 11.810 19.077 31.819 1.00 17.09 171 THR A CA 1
ATOM 1340 C C . THR A 1 192 ? 12.814 18.522 32.825 1.00 19.68 171 THR A C 1
ATOM 1341 O O . THR A 1 192 ? 12.443 17.793 33.739 1.00 18.44 171 THR A O 1
ATOM 1345 N N . PRO A 1 193 ? 14.103 18.839 32.637 1.00 18.25 172 PRO A N 1
ATOM 1346 C CA . PRO A 1 193 ? 15.150 18.281 33.501 1.00 20.76 172 PRO A CA 1
ATOM 1347 C C . PRO A 1 193 ? 14.993 18.616 34.987 1.00 23.03 172 PRO A C 1
ATOM 1348 O O . PRO A 1 193 ? 15.500 17.870 35.825 1.00 24.31 172 PRO A O 1
ATOM 1352 N N . GLU A 1 194 ? 14.296 19.704 35.307 1.00 25.06 173 GLU A N 1
ATOM 1353 C CA . GLU A 1 194 ? 14.029 20.051 36.705 1.00 30.33 173 GLU A CA 1
ATOM 1354 C C . GLU A 1 194 ? 12.563 19.802 37.084 1.00 30.29 173 GLU A C 1
ATOM 1355 O O . GLU A 1 194 ? 12.089 18.668 37.001 1.00 27.47 173 GLU A O 1
ATOM 1361 N N . ARG A 1 195 ? 11.840 20.835 37.506 1.00 32.20 174 ARG A N 1
ATOM 1362 C CA A ARG A 1 195 ? 10.436 20.652 37.851 0.58 33.23 174 ARG A CA 1
ATOM 1363 C CA B ARG A 1 195 ? 10.431 20.667 37.847 0.42 33.45 174 ARG A CA 1
ATOM 1364 C C . ARG A 1 195 ? 9.619 20.306 36.610 1.00 25.29 174 ARG A C 1
ATOM 1365 O O . ARG A 1 195 ? 9.904 20.783 35.510 1.00 26.75 174 ARG A O 1
ATOM 1380 N N . GLY A 1 196 ? 8.614 19.457 36.789 1.00 26.20 175 GLY A N 1
ATOM 1381 C CA . GLY A 1 196 ? 7.790 19.040 35.672 1.00 24.59 175 GLY A CA 1
ATOM 1382 C C . GLY A 1 196 ? 6.686 20.030 35.380 1.00 23.21 175 GLY A C 1
ATOM 1383 O O . GLY A 1 196 ? 6.669 21.141 35.922 1.00 25.80 175 GLY A O 1
ATOM 1384 N N . GLY A 1 197 ? 5.762 19.638 34.511 1.00 21.01 176 GLY A N 1
ATOM 1385 C CA . GLY A 1 197 ? 4.574 20.436 34.284 1.00 23.43 176 GLY A CA 1
ATOM 1386 C C . GLY A 1 197 ? 4.489 21.142 32.943 1.00 22.68 176 GLY A C 1
ATOM 1387 O O . GLY A 1 197 ? 3.539 21.886 32.700 1.00 24.13 176 GLY A O 1
ATOM 1388 N N . LEU A 1 198 ? 5.466 20.922 32.069 1.00 20.79 177 LEU A N 1
ATOM 1389 C CA . LEU A 1 198 ? 5.407 21.523 30.741 1.00 19.86 177 LEU A CA 1
ATOM 1390 C C . LEU A 1 198 ? 4.287 20.883 29.928 1.00 20.08 177 LEU A C 1
ATOM 1391 O O . LEU A 1 198 ? 4.262 19.671 29.747 1.00 20.13 177 LEU A O 1
ATOM 1396 N N . LYS A 1 199 ? 3.355 21.699 29.450 1.00 19.41 178 LYS A N 1
ATOM 1397 C CA A LYS A 1 199 ? 2.255 21.200 28.635 0.54 17.88 178 LYS A CA 1
ATOM 1398 C CA B LYS A 1 199 ? 2.255 21.202 28.640 0.46 18.16 178 LYS A CA 1
ATOM 1399 C C . LYS A 1 199 ? 2.560 21.389 27.155 1.00 18.50 178 LYS A C 1
ATOM 1400 O O . LYS A 1 199 ? 2.936 22.478 26.727 1.00 20.23 178 LYS A O 1
ATOM 1411 N N . VAL A 1 200 ? 2.405 20.320 26.378 1.00 19.19 179 VAL A N 1
ATOM 1412 C CA . VAL A 1 200 ? 2.683 20.355 24.945 1.00 18.45 179 VAL A CA 1
ATOM 1413 C C . VAL A 1 200 ? 1.647 19.550 24.163 1.00 16.31 179 VAL A C 1
ATOM 1414 O O . VAL A 1 200 ? 1.297 18.430 24.552 1.00 17.40 179 VAL A O 1
ATOM 1418 N N . THR A 1 201 ? 1.162 20.115 23.061 1.00 16.31 180 THR A N 1
ATOM 1419 C CA . THR A 1 201 ? 0.332 19.373 22.120 1.00 16.66 180 THR A CA 1
ATOM 1420 C C . THR A 1 201 ? 1.068 19.133 20.805 1.00 15.93 180 THR A C 1
ATOM 1421 O O . THR A 1 201 ? 1.635 20.056 20.219 1.00 16.67 180 THR A O 1
ATOM 1425 N N . PHE A 1 202 ? 1.057 17.881 20.359 1.00 13.89 181 PHE A N 1
ATOM 1426 C CA . PHE A 1 202 ? 1.618 17.503 19.076 1.00 13.18 181 PHE A CA 1
ATOM 1427 C C . PHE A 1 202 ? 0.498 17.131 18.122 1.00 14.80 181 PHE A C 1
ATOM 1428 O O . PHE A 1 202 ? -0.454 16.460 18.514 1.00 15.23 181 PHE A O 1
ATOM 1436 N N . SER A 1 203 ? 0.615 17.561 16.870 1.00 12.53 182 SER A N 1
ATOM 1437 C CA . SER A 1 203 ? -0.425 17.305 15.883 1.00 12.02 182 SER A CA 1
ATOM 1438 C C . SER A 1 203 ? 0.147 17.363 14.478 1.00 13.63 182 SER A C 1
ATOM 1439 O O . SER A 1 203 ? 1.346 17.585 14.303 1.00 12.99 182 SER A O 1
ATOM 1442 N N . GLU A 1 204 ? -0.693 17.171 13.471 1.00 13.77 183 GLU A N 1
ATOM 1443 C CA . GLU A 1 204 ? -0.253 17.273 12.074 1.00 11.16 183 GLU A CA 1
ATOM 1444 C C . GLU A 1 204 ? 0.951 16.394 11.775 1.00 12.05 183 GLU A C 1
ATOM 1445 O O . GLU A 1 204 ? 1.895 16.799 11.102 1.00 12.67 183 GLU A O 1
ATOM 1451 N N . TRP A 1 205 ? 0.890 15.168 12.270 1.00 12.61 184 TRP A N 1
ATOM 1452 C CA . TRP A 1 205 ? 1.915 14.169 12.030 1.00 11.00 184 TRP A CA 1
ATOM 1453 C C . TRP A 1 205 ? 1.871 13.608 10.624 1.00 13.13 184 TRP A C 1
ATOM 1454 O O . TRP A 1 205 ? 0.795 13.314 10.084 1.00 14.76 184 TRP A O 1
ATOM 1465 N N . SER A 1 206 ? 3.046 13.410 10.045 1.00 14.07 185 SER A N 1
ATOM 1466 C CA A SER A 1 206 ? 3.165 12.733 8.759 0.50 14.48 185 SER A CA 1
ATOM 1467 C CA B SER A 1 206 ? 3.143 12.684 8.791 0.50 13.67 185 SER A CA 1
ATOM 1468 C C . SER A 1 206 ? 4.469 11.947 8.731 1.00 13.53 185 SER A C 1
ATOM 1469 O O . SER A 1 206 ? 5.513 12.481 9.120 1.00 15.15 185 SER A O 1
ATOM 1474 N N . LEU A 1 207 ? 4.424 10.706 8.268 1.00 14.06 186 LEU A N 1
ATOM 1475 C CA . LEU A 1 207 ? 5.612 9.878 8.130 1.00 12.60 186 LEU A CA 1
ATOM 1476 C C . LEU A 1 207 ? 5.551 9.148 6.802 1.00 15.26 186 LEU A C 1
ATOM 1477 O O . LEU A 1 207 ? 4.582 8.420 6.532 1.00 17.36 186 LEU A O 1
ATOM 1482 N N . THR A 1 208 ? 6.570 9.337 5.972 1.00 15.67 187 THR A N 1
ATOM 1483 C CA . THR A 1 208 ? 6.589 8.778 4.623 1.00 18.69 187 THR A CA 1
ATOM 1484 C C . THR A 1 208 ? 8.012 8.439 4.202 1.00 19.24 187 THR A C 1
ATOM 1485 O O . THR A 1 208 ? 8.964 8.733 4.924 1.00 16.13 187 THR A O 1
ATOM 1489 N N . ALA A 1 209 ? 8.170 7.813 3.041 1.00 21.96 188 ALA A N 1
ATOM 1490 C CA . ALA A 1 209 ? 9.500 7.672 2.462 1.00 20.80 188 ALA A CA 1
ATOM 1491 C C . ALA A 1 209 ? 9.967 9.051 2.010 1.00 24.16 188 ALA A C 1
ATOM 1492 O O . ALA A 1 209 ? 9.154 9.933 1.758 1.00 24.59 188 ALA A O 1
ATOM 1494 N N . PRO A 1 210 ? 11.284 9.258 1.920 1.00 18.93 189 PRO A N 1
ATOM 1495 C CA . PRO A 1 210 ? 11.764 10.564 1.445 1.00 20.23 189 PRO A CA 1
ATOM 1496 C C . PRO A 1 210 ? 11.393 10.796 -0.023 1.00 22.94 189 PRO A C 1
ATOM 1497 O O . PRO A 1 210 ? 11.166 9.833 -0.756 1.00 27.52 189 PRO A O 1
ATOM 1501 N N . LEU A 1 211 ? 11.352 12.056 -0.451 1.00 22.90 190 LEU A N 1
ATOM 1502 C CA . LEU A 1 211 ? 11.141 12.356 -1.863 1.00 25.29 190 LEU A CA 1
ATOM 1503 C C . LEU A 1 211 ? 12.285 11.793 -2.700 1.00 32.00 190 LEU A C 1
ATOM 1504 O O . LEU A 1 211 ? 13.400 11.605 -2.205 1.00 33.57 190 LEU A O 1
ATOM 1509 N N . GLY A 1 212 ? 12.006 11.527 -3.970 1.00 34.04 191 GLY A N 1
ATOM 1510 C CA . GLY A 1 212 ? 13.018 11.016 -4.875 1.00 43.26 191 GLY A CA 1
ATOM 1511 C C . GLY A 1 212 ? 13.104 9.503 -4.858 1.00 47.85 191 GLY A C 1
ATOM 1512 O O . GLY A 1 212 ? 13.992 8.921 -5.482 1.00 47.71 191 GLY A O 1
#

CATH classification: 2.60.120.200

Solvent-accessible surface area: 8958 Å² total

InterPro domains:
  IPR009784 Protein of unknown function DUF1349 [PF07081] (14-188)
  IPR009784 Protein of unknown function DUF1349 [PTHR35332] (7-187)
  IPR013320 Concanavalin A-like lectin/glucanase domain superfamily [SSF49899] (13-187)
  IPR015987 Uncharacterised conserved protein UCP022704 [PIRSF022704] (1-197)

Nearest PDB structures (foldseek):
  3o12-assembly1_A  TM=1.006E+00  e=9.353E-35  Saccharomyces cerevisiae
  3mep-assembly1_A  TM=9.675E-01  e=4.682E-22  Pectobacterium atrosepticum SCRI1043
  6ms3-assembly1_B  TM=7.113E-01  e=6.906E-07  Bacillus licheniformis DSM 13 = ATCC 14580
  6ms2-assembly1_A-2  TM=6.878E-01  e=8.902E-07  Bacillus licheniformis DSM 13 = ATCC 14580
  5hon-assembly2_B  TM=4.046E-01  e=7.618E-04  Geobacillus stearothermophilus

GO terms:
  GO:0005737 cytoplasm (C, HDA)

Foldseek 3Di:
DALVQWDKDQDAPAWDDDVQKIKGWWAFQADAFAQPPVGDGGDNHIAGWDKDFQKKKKKKKKAWDDDDAFWDKDKKDDDSQFTKGWAWTHHDDAITKMWGGNNGTDIDDDHDPADRRIKMWMWIDDPQKIWIWIGRPVPDTDTDDIDGGDGDRMMIMGITGDSGHITMMMMMGPIDMDGDDD

B-factor: mean 23.57, std 12.61, range [9.33, 87.59]